Protein AF-A0A2T3KKX4-F1 (afdb_monomer)

Sequence (243 aa):
MFSFFKKFFHEQNTNPQQKQITPPAISYDVFWGDFVKHYESAAPSNPELPKLNHDSKMTIREILNPVFEADSLIAQKVELRKIGRTIISRRAYVTAYCDNIQQVSSLAQYLNILKSVNVELSIKTEMELISASKELAQWFPVVLCAALALKDYRSDGWLHCYTILYEFHARQLIEHGQVFQYISDDNAIQEEPTTKQCLSLSNIILLEKFMDMFHQKIMTGDASTYNFQKLIDSLINEEYLHL

Organism: NCBI:txid318456

Solvent-accessible surface area (backbone atoms only — not comparable to full-atom values): 13999 Å² total; per-residue (Å²): 109,73,69,59,54,44,56,72,72,59,73,65,84,86,66,97,79,67,89,69,75,74,54,64,36,75,53,65,69,61,38,50,55,43,22,51,56,47,44,63,67,45,40,85,83,33,87,74,50,71,73,85,45,74,66,51,49,52,54,52,46,62,73,44,38,63,34,68,70,29,78,24,40,47,48,22,49,32,41,46,52,53,54,39,49,55,51,41,41,55,37,22,45,52,48,40,48,72,77,40,55,90,77,43,97,42,71,68,57,50,54,51,42,34,46,76,72,78,40,83,71,103,59,90,46,72,66,49,46,55,49,49,48,57,52,37,63,40,48,51,59,51,45,53,22,49,27,51,40,69,70,63,62,50,93,39,14,67,69,51,51,47,46,52,52,30,39,51,51,31,44,52,51,56,80,43,32,71,50,46,47,67,75,68,43,92,81,56,82,89,65,82,77,47,71,67,42,54,49,52,52,50,52,50,56,52,49,51,56,48,49,51,54,50,50,61,57,54,59,70,46,63,86,60,82,46,65,49,68,62,54,48,48,66,71,65,59,54,80,80,80,71,124

pLDDT: mean 75.91, std 15.48, range [34.09, 96.0]

Mean predicted aligned error: 9.58 Å

Secondary structure (DSSP, 8-state):
-HHHHHHHH------TT----PPBPPPHHHHHHHHHHHHHHHGGG-TTSPP--HHHHHHHHHHTHHHHH-SBHHHHHHHHHHHHHHHHHHHHHHHHHHHTTTTSS-HHHHHHHHHHTT------SHHHHHHHHHHHHHHHHHHHHHHHHTT---TTSHHHHHHHHHHHHHHHHHHTHHHHHHHH-TTS--PPPPHHHHHHHHHHHHHHHHHHHHHHHHTT---PPP-HHHHHHHHHS-TTT--

Foldseek 3Di:
DVVVLCVLLVPDPPDPPDPPPFAWQDAPVLLVVQLVVLLVVCCVVQVLADDPDPVVVVVLCVLLVQLNPDGGLLSNQLSLLVSLLVLLLLLLLLVLCVVPVVLAVDPVLSQLLCVLVVHHDPDDDVVVSVVSNSVSSHVLVSSVSSCVSSVQDDPQWPNVVSNVLSNLLSNLSSVLSVLSVLVRDPPDDPDPDDPVSVLSVVVSVVSVVSVVVSSVSSSSSDGDRRPNVVVVCVSPPPPSVPD

Structure (mmCIF, N/CA/C/O backbone):
data_AF-A0A2T3KKX4-F1
#
_entry.id   AF-A0A2T3KKX4-F1
#
loop_
_atom_site.group_PDB
_atom_site.id
_atom_site.type_symbol
_atom_site.label_atom_id
_atom_site.label_alt_id
_atom_site.label_comp_id
_atom_site.label_asym_id
_atom_site.label_entity_id
_atom_site.label_seq_id
_atom_site.pdbx_PDB_ins_code
_atom_site.Cartn_x
_atom_site.Cartn_y
_atom_site.Cartn_z
_atom_site.occupancy
_atom_site.B_iso_or_equiv
_atom_site.auth_seq_id
_atom_site.auth_comp_id
_atom_site.auth_asym_id
_atom_site.auth_atom_id
_atom_site.pdbx_PDB_model_num
ATOM 1 N N . MET A 1 1 ? -19.795 13.913 -0.177 1.00 41.75 1 MET A N 1
ATOM 2 C CA . MET A 1 1 ? -18.836 12.798 -0.398 1.00 41.75 1 MET A CA 1
ATOM 3 C C . MET A 1 1 ? -18.820 12.155 -1.806 1.00 41.75 1 MET A C 1
ATOM 5 O O . MET A 1 1 ? -17.971 12.521 -2.610 1.00 41.75 1 MET A O 1
ATOM 9 N N . PHE A 1 2 ? -19.689 11.181 -2.146 1.00 39.94 2 PHE A N 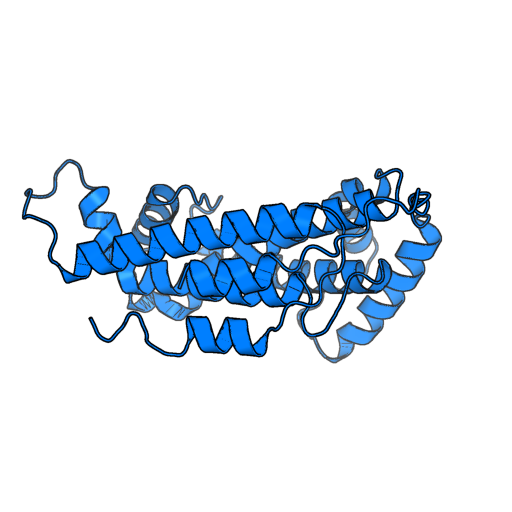1
ATOM 10 C CA . PHE A 1 2 ? -19.511 10.318 -3.346 1.00 39.94 2 PHE A CA 1
ATOM 11 C C . PHE A 1 2 ? -19.487 11.066 -4.683 1.00 39.94 2 PHE A C 1
ATOM 13 O O . PHE A 1 2 ? -18.792 10.660 -5.608 1.00 39.94 2 PHE A O 1
ATOM 20 N N . SER A 1 3 ? -20.236 12.161 -4.800 1.00 44.19 3 SER A N 1
ATOM 21 C CA . SER A 1 3 ? -20.256 13.023 -5.986 1.00 44.19 3 SER A CA 1
ATOM 22 C C . SER A 1 3 ? -18.953 13.810 -6.167 1.00 44.19 3 SER A C 1
ATOM 24 O O . SER A 1 3 ? -18.507 13.994 -7.300 1.00 44.19 3 SER A O 1
ATOM 26 N N . PHE A 1 4 ? -18.321 14.231 -5.067 1.00 48.91 4 PHE A N 1
ATOM 27 C CA . PHE A 1 4 ? -17.022 14.904 -5.070 1.00 48.91 4 PHE A CA 1
ATOM 28 C C . PHE A 1 4 ? -15.916 13.939 -5.499 1.00 48.91 4 PHE A C 1
ATOM 30 O O . PHE A 1 4 ? -15.194 14.211 -6.456 1.00 48.91 4 PHE A O 1
ATOM 37 N N . PHE A 1 5 ? -15.863 12.765 -4.869 1.00 47.12 5 PHE A N 1
ATOM 38 C CA . PHE A 1 5 ? -14.924 11.706 -5.222 1.00 47.12 5 PHE A CA 1
ATOM 39 C C . PHE A 1 5 ? -15.130 11.190 -6.644 1.00 47.12 5 PHE A C 1
ATOM 41 O O . PHE A 1 5 ? -14.164 11.063 -7.391 1.00 47.12 5 PHE A O 1
ATOM 48 N N . LYS A 1 6 ? -16.382 10.997 -7.080 1.00 48.69 6 LYS A N 1
ATOM 49 C CA . LYS A 1 6 ? -16.672 10.719 -8.490 1.00 48.69 6 LYS A CA 1
ATOM 50 C C . LYS A 1 6 ? -16.068 11.798 -9.379 1.00 48.69 6 LYS A C 1
ATOM 52 O O . LYS A 1 6 ? -15.259 11.440 -10.214 1.00 48.69 6 LYS A O 1
ATOM 57 N N . LYS A 1 7 ? -16.341 13.092 -9.177 1.00 51.84 7 LYS A N 1
ATOM 58 C CA . LYS A 1 7 ? -15.728 14.166 -9.993 1.00 51.84 7 LYS A CA 1
ATOM 59 C C . LYS A 1 7 ? -14.196 14.097 -10.028 1.00 51.84 7 LYS A C 1
ATOM 61 O O . LYS A 1 7 ? -13.613 14.271 -11.089 1.00 51.84 7 LYS A O 1
ATOM 66 N N . PHE A 1 8 ? -13.568 13.765 -8.905 1.00 52.06 8 PHE A N 1
ATOM 67 C CA . PHE A 1 8 ? -12.118 13.627 -8.771 1.00 52.06 8 PHE A CA 1
ATOM 68 C C . PHE A 1 8 ? -11.494 12.538 -9.648 1.00 52.06 8 PHE A C 1
ATOM 70 O O . PHE A 1 8 ? -10.388 12.674 -10.169 1.00 52.06 8 PHE A O 1
ATOM 77 N N . PHE A 1 9 ? -12.219 11.433 -9.808 1.00 51.41 9 PHE A N 1
ATOM 78 C CA . PHE A 1 9 ? -11.781 10.279 -10.582 1.00 51.41 9 PHE A CA 1
ATOM 79 C C . PHE A 1 9 ? -12.466 10.183 -11.952 1.00 51.41 9 PHE A C 1
ATOM 81 O O . PHE A 1 9 ? -12.093 9.333 -12.757 1.00 51.41 9 PHE A O 1
ATOM 88 N N . HIS A 1 10 ? -13.409 11.072 -12.251 1.00 47.16 10 HIS A N 1
ATOM 89 C CA . HIS A 1 10 ? -14.208 11.064 -13.473 1.00 47.16 10 HIS A CA 1
ATOM 90 C C . HIS A 1 10 ? -13.757 12.087 -14.517 1.00 47.16 10 HIS A C 1
ATOM 92 O O . HIS A 1 10 ? -14.373 12.158 -15.576 1.00 47.16 10 HIS A O 1
ATOM 98 N N . GLU A 1 11 ? -12.648 12.804 -14.296 1.00 47.56 11 GLU A N 1
ATOM 99 C CA . GLU A 1 11 ? -11.853 13.324 -15.415 1.00 47.56 11 GLU A CA 1
ATOM 100 C C . GLU A 1 11 ? -11.281 12.124 -16.188 1.00 47.56 11 GLU A C 1
ATOM 102 O O . GLU A 1 11 ? -10.152 11.673 -15.988 1.00 47.56 11 GLU A O 1
ATOM 107 N N . GLN A 1 12 ? -12.134 11.526 -17.018 1.00 44.28 12 GLN A N 1
ATOM 108 C CA . GLN A 1 12 ? -11.717 10.734 -18.153 1.00 44.28 12 GLN A CA 1
ATOM 109 C C . GLN A 1 12 ? -11.118 11.725 -19.141 1.00 44.28 12 GLN A C 1
ATOM 111 O O . GLN A 1 12 ? -11.817 12.612 -19.630 1.00 44.28 12 GLN A O 1
ATOM 116 N N . ASN A 1 13 ? -9.837 11.566 -19.462 1.00 43.97 13 ASN A N 1
ATOM 117 C CA . ASN A 1 13 ? -9.335 12.092 -20.721 1.00 43.97 13 ASN A CA 1
ATOM 118 C C . ASN A 1 13 ? -10.083 11.349 -21.834 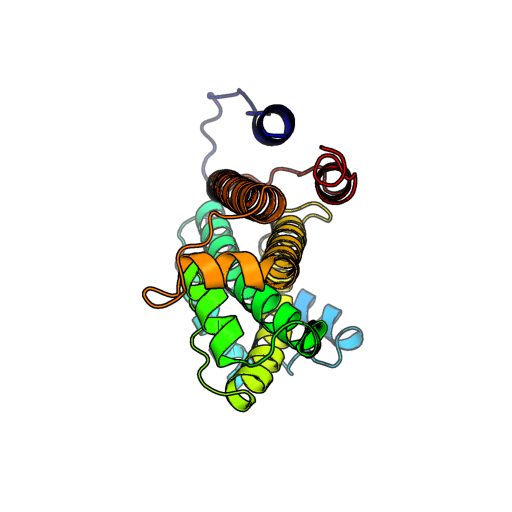1.00 43.97 13 ASN A C 1
ATOM 120 O O . ASN A 1 13 ? -9.712 10.253 -22.248 1.00 43.97 13 ASN A O 1
ATOM 124 N N . THR A 1 14 ? -11.192 11.927 -22.284 1.00 39.72 14 THR A N 1
ATOM 125 C CA . THR A 1 14 ? -11.925 11.492 -23.464 1.00 39.72 14 THR A CA 1
ATOM 126 C C . THR A 1 14 ? -11.107 11.867 -24.691 1.00 39.72 14 THR A C 1
ATOM 128 O O . THR A 1 14 ? -11.307 12.920 -25.287 1.00 39.72 14 THR A O 1
ATOM 131 N N . ASN A 1 15 ? -10.166 11.004 -25.064 1.00 37.12 15 ASN A N 1
ATOM 132 C CA . ASN A 1 15 ? -9.659 10.935 -26.429 1.00 37.12 15 ASN A CA 1
ATOM 133 C C . ASN A 1 15 ? -9.444 9.463 -26.813 1.00 37.12 15 ASN A C 1
ATOM 135 O O . ASN A 1 15 ? -8.349 8.931 -26.642 1.00 37.12 15 ASN A O 1
ATOM 139 N N . PRO A 1 16 ? -10.473 8.775 -27.345 1.00 40.19 16 PRO A N 1
ATOM 140 C CA . PRO A 1 16 ? -10.402 7.348 -27.663 1.00 40.19 16 PRO A CA 1
ATOM 141 C C . PRO A 1 16 ? -9.636 7.020 -28.962 1.00 40.19 16 PRO A C 1
ATOM 143 O O . PRO A 1 16 ? -9.799 5.932 -29.504 1.00 40.19 16 PRO A O 1
ATOM 146 N N . GLN A 1 17 ? -8.836 7.938 -29.520 1.00 41.19 17 GLN A N 1
ATOM 147 C CA . GLN A 1 17 ? -8.258 7.777 -30.867 1.00 41.19 17 GLN A CA 1
ATOM 148 C C . GLN A 1 17 ? -6.765 8.094 -30.991 1.00 41.19 17 GLN A C 1
ATOM 150 O O . GLN A 1 17 ? -6.294 8.510 -32.047 1.00 41.19 17 GLN A O 1
ATOM 155 N N . GLN A 1 18 ? -5.970 7.805 -29.967 1.00 45.06 18 GLN A N 1
ATOM 156 C CA . GLN A 1 18 ? -4.573 7.472 -30.229 1.00 45.06 18 GLN A CA 1
ATOM 157 C C . GLN A 1 18 ? -4.430 5.973 -30.034 1.00 45.06 18 GLN A C 1
ATOM 159 O O . GLN A 1 18 ? -4.578 5.477 -28.922 1.00 45.06 18 GLN A O 1
ATOM 164 N N . LYS A 1 19 ? -4.149 5.245 -31.122 1.00 39.28 19 LYS A N 1
ATOM 165 C CA . LYS A 1 19 ? -3.493 3.936 -31.040 1.00 39.28 19 LYS A CA 1
ATOM 166 C C . LYS A 1 19 ? -2.151 4.175 -30.345 1.00 39.28 19 LYS A C 1
ATOM 168 O O . LYS A 1 19 ? -1.135 4.364 -31.008 1.00 39.28 19 LYS A O 1
ATOM 173 N N . GLN A 1 20 ? -2.166 4.289 -29.021 1.00 53.38 20 GLN A N 1
ATOM 174 C CA . GLN A 1 20 ? -0.959 4.328 -28.225 1.00 53.38 20 GLN A CA 1
ATOM 175 C C . GLN A 1 20 ? -0.338 2.955 -28.394 1.00 53.38 20 GLN A C 1
ATOM 177 O O . GLN A 1 20 ? -0.860 1.953 -27.915 1.00 53.38 20 GLN A O 1
ATOM 182 N N . ILE A 1 21 ? 0.750 2.911 -29.154 1.00 61.94 21 ILE A N 1
ATOM 183 C CA . ILE A 1 21 ? 1.674 1.793 -29.085 1.00 61.94 21 ILE A CA 1
ATOM 184 C C . ILE A 1 21 ? 2.120 1.769 -27.627 1.00 61.94 21 ILE A C 1
ATOM 186 O O . ILE A 1 21 ? 2.761 2.715 -27.164 1.00 61.94 21 ILE A 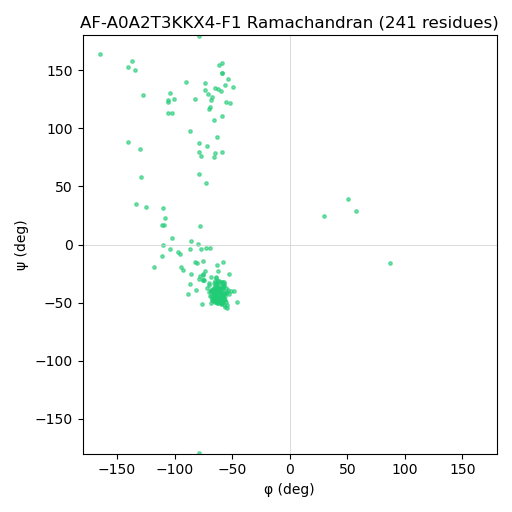O 1
ATOM 190 N N . THR A 1 22 ? 1.695 0.747 -26.889 1.00 66.06 22 THR A N 1
ATOM 191 C CA . THR A 1 22 ? 2.086 0.567 -25.497 1.00 66.06 22 THR A CA 1
ATOM 192 C C . THR A 1 22 ? 3.611 0.551 -25.457 1.00 66.06 22 THR A C 1
ATOM 194 O O . THR A 1 22 ? 4.209 -0.261 -26.169 1.00 66.06 22 THR A O 1
ATOM 197 N N . PRO A 1 23 ? 4.270 1.444 -24.698 1.00 82.94 23 PRO A N 1
ATOM 198 C CA . PRO A 1 23 ? 5.721 1.428 -24.625 1.00 82.94 23 PRO A CA 1
ATOM 199 C C . PRO A 1 23 ? 6.193 0.041 -24.164 1.00 82.94 23 PRO A C 1
ATOM 201 O O . PRO A 1 23 ? 5.577 -0.523 -23.246 1.00 82.94 23 PRO A O 1
ATOM 204 N N . PRO A 1 24 ? 7.253 -0.517 -24.778 1.00 88.81 24 PRO A N 1
ATOM 205 C CA . PRO A 1 24 ? 7.798 -1.792 -24.337 1.00 88.81 24 PRO A CA 1
ATOM 206 C C . PRO A 1 24 ? 8.243 -1.692 -22.876 1.00 88.81 24 PRO A C 1
ATOM 208 O O . PRO A 1 24 ? 8.531 -0.598 -22.378 1.00 88.81 24 PRO A O 1
ATOM 211 N N . ALA A 1 25 ? 8.290 -2.833 -22.190 1.00 91.94 25 ALA A N 1
ATOM 212 C CA . ALA A 1 25 ? 8.848 -2.906 -20.848 1.00 91.94 25 ALA A CA 1
ATOM 213 C C . ALA A 1 25 ? 10.268 -2.318 -20.804 1.00 91.94 25 ALA A C 1
ATOM 215 O O . ALA A 1 25 ? 11.073 -2.497 -21.724 1.00 91.94 25 ALA A O 1
ATOM 216 N N . ILE A 1 26 ? 10.587 -1.623 -19.713 1.00 93.25 26 ILE A N 1
ATOM 217 C CA . ILE A 1 26 ? 11.964 -1.245 -19.409 1.00 93.25 26 ILE A CA 1
ATOM 218 C C . ILE A 1 26 ? 12.720 -2.537 -19.097 1.00 93.25 26 ILE A C 1
ATOM 220 O O . ILE A 1 26 ? 12.295 -3.324 -18.249 1.00 93.25 26 ILE A O 1
ATOM 224 N N . SER A 1 27 ? 13.843 -2.755 -19.784 1.00 93.38 27 SER A N 1
ATOM 225 C CA . SER A 1 27 ? 14.705 -3.915 -19.550 1.00 93.38 27 SER A CA 1
ATOM 226 C C . SER A 1 27 ? 15.205 -3.951 -18.107 1.00 93.38 27 SER A C 1
ATOM 228 O O . SER A 1 27 ? 15.512 -2.897 -17.542 1.00 93.38 27 SER A O 1
ATOM 230 N N . TYR A 1 28 ? 15.392 -5.156 -17.569 1.00 93.12 28 TYR A N 1
ATOM 231 C CA . TYR A 1 28 ? 15.907 -5.385 -16.218 1.00 93.12 28 TYR A CA 1
ATOM 232 C C . TYR A 1 28 ? 17.138 -4.528 -15.879 1.00 93.12 28 TYR A C 1
ATOM 234 O O . TYR A 1 28 ? 17.121 -3.840 -14.865 1.00 93.12 28 TYR A O 1
ATOM 242 N N . ASP A 1 29 ? 18.165 -4.499 -16.735 1.00 93.19 29 ASP A N 1
ATOM 243 C CA . ASP A 1 29 ? 19.416 -3.781 -16.436 1.00 93.19 29 ASP A CA 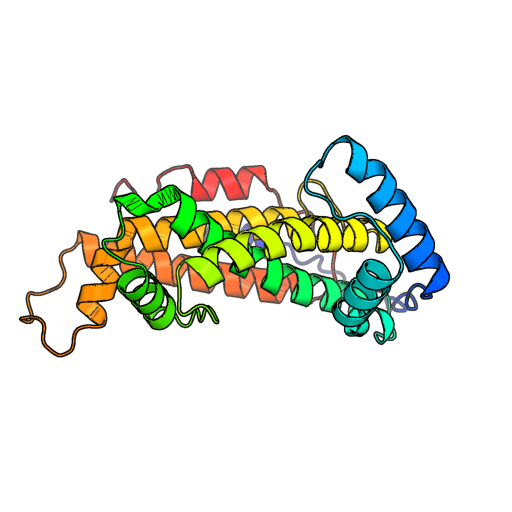1
ATOM 244 C C . ASP A 1 29 ? 19.212 -2.268 -16.279 1.00 93.19 29 ASP A C 1
ATOM 246 O O . ASP A 1 29 ? 19.769 -1.650 -15.372 1.00 93.19 29 ASP A O 1
ATOM 250 N N . VAL A 1 30 ? 18.370 -1.676 -17.133 1.00 93.94 30 VAL A N 1
ATOM 251 C CA . VAL A 1 30 ? 18.018 -0.249 -17.068 1.00 93.94 30 VAL A CA 1
ATOM 252 C C . VAL A 1 30 ? 17.214 0.044 -15.804 1.00 93.94 30 VAL A C 1
ATOM 254 O O . VAL A 1 30 ? 17.573 0.951 -15.055 1.00 93.94 30 VAL A O 1
ATOM 257 N N . PHE A 1 31 ? 16.174 -0.751 -15.528 1.00 94.81 31 PHE A N 1
ATOM 258 C CA . PHE A 1 31 ? 15.388 -0.613 -14.301 1.00 94.81 31 PHE A CA 1
ATOM 259 C C . PHE A 1 31 ? 16.283 -0.719 -13.065 1.00 94.81 31 PHE A C 1
ATOM 261 O O . PHE A 1 31 ? 16.192 0.102 -12.156 1.00 94.81 31 PHE A O 1
ATOM 268 N N . TRP A 1 32 ? 17.145 -1.735 -13.024 1.00 94.31 32 TRP A N 1
ATOM 269 C CA . TRP A 1 32 ? 17.965 -2.042 -11.864 1.00 94.31 32 TRP A CA 1
ATOM 270 C C . TRP A 1 32 ? 19.022 -0.965 -11.621 1.00 94.31 32 TRP A C 1
ATOM 272 O O . TRP A 1 32 ? 19.231 -0.564 -10.477 1.00 94.31 32 TRP A O 1
ATOM 282 N N . GLY A 1 33 ? 19.640 -0.443 -12.685 1.00 93.94 33 GLY A N 1
ATOM 283 C CA . GLY A 1 33 ? 20.554 0.694 -12.595 1.00 93.94 33 GLY A CA 1
ATOM 284 C C . GLY A 1 33 ? 19.888 1.932 -11.986 1.00 93.94 33 GLY A C 1
ATOM 285 O O . GLY A 1 33 ? 20.424 2.519 -11.042 1.00 93.94 33 GLY A O 1
ATOM 286 N N . ASP A 1 34 ? 18.693 2.289 -12.468 1.00 94.56 34 ASP A N 1
ATOM 287 C CA . ASP A 1 34 ? 17.933 3.429 -11.940 1.00 94.56 34 ASP A CA 1
ATOM 288 C C . ASP A 1 34 ? 17.449 3.178 -10.501 1.00 94.56 34 ASP A C 1
ATOM 290 O O . ASP A 1 34 ? 17.563 4.056 -9.641 1.00 94.56 34 ASP A O 1
ATOM 294 N N . PHE A 1 35 ? 16.979 1.965 -10.200 1.00 94.06 35 PHE A N 1
ATOM 295 C CA . PHE A 1 35 ? 16.564 1.555 -8.859 1.00 94.06 35 PHE A CA 1
ATOM 296 C C . PHE A 1 35 ? 17.697 1.718 -7.841 1.00 94.06 35 PHE A C 1
ATOM 298 O O . PHE A 1 35 ? 17.504 2.374 -6.818 1.00 94.06 35 PHE A O 1
ATOM 305 N N . VAL A 1 36 ? 18.881 1.158 -8.124 1.00 92.19 36 VAL A N 1
ATOM 306 C CA . VAL A 1 36 ? 20.046 1.217 -7.224 1.00 92.19 36 VAL A CA 1
ATOM 307 C C . VAL A 1 36 ? 20.439 2.664 -6.956 1.00 92.19 36 VAL A C 1
ATOM 309 O O . VAL A 1 36 ? 20.641 3.039 -5.804 1.00 92.19 36 VAL A O 1
ATOM 312 N N . LYS A 1 37 ? 20.464 3.502 -7.997 1.00 92.38 37 LYS A N 1
ATOM 313 C CA . LYS A 1 37 ? 20.776 4.927 -7.864 1.00 92.38 37 LYS A CA 1
ATOM 314 C C . LYS A 1 37 ? 19.812 5.645 -6.914 1.00 92.38 37 LYS A C 1
ATOM 316 O O . LYS A 1 37 ? 20.248 6.425 -6.068 1.00 92.38 37 LYS A O 1
ATOM 321 N N . HIS A 1 38 ? 18.508 5.396 -7.039 1.00 90.94 38 HIS A N 1
ATOM 322 C CA . HIS A 1 38 ? 17.508 5.983 -6.143 1.00 90.94 38 HIS A CA 1
ATOM 323 C C . HIS A 1 38 ? 17.605 5.428 -4.717 1.00 90.94 38 HIS A C 1
ATOM 325 O O . HIS A 1 38 ? 17.516 6.196 -3.759 1.00 90.94 38 HIS A O 1
ATOM 331 N N . TYR A 1 39 ? 17.854 4.127 -4.578 1.00 88.25 39 TYR A N 1
ATOM 332 C CA . TYR A 1 39 ? 18.014 3.453 -3.293 1.00 88.25 39 TYR A CA 1
ATOM 333 C C . TYR A 1 39 ? 19.212 4.002 -2.506 1.00 88.25 39 TYR A C 1
ATOM 335 O O . TYR A 1 39 ? 19.079 4.407 -1.352 1.00 88.25 39 TYR A O 1
ATOM 343 N N . GLU A 1 40 ? 20.380 4.083 -3.145 1.00 87.88 40 GLU A N 1
ATOM 344 C CA . GLU A 1 40 ? 21.604 4.620 -2.543 1.00 87.88 40 GLU A CA 1
ATOM 345 C C . GLU A 1 40 ? 21.469 6.106 -2.198 1.00 87.88 40 GLU A C 1
ATOM 347 O O . GLU A 1 40 ? 21.974 6.541 -1.166 1.00 87.88 40 GLU A O 1
ATOM 352 N N . SER A 1 41 ? 20.734 6.877 -3.006 1.00 86.50 41 SER A N 1
ATOM 353 C CA . SER A 1 41 ? 20.440 8.281 -2.702 1.00 86.50 41 SER A CA 1
ATOM 354 C C . SER A 1 41 ? 19.506 8.456 -1.500 1.00 86.50 41 SER A C 1
ATOM 356 O O . SER A 1 41 ? 19.564 9.498 -0.851 1.00 86.50 41 SER A O 1
ATOM 358 N N . ALA A 1 42 ? 18.633 7.487 -1.211 1.00 79.19 42 ALA A N 1
ATOM 359 C CA . ALA A 1 42 ? 17.699 7.539 -0.086 1.00 79.19 42 ALA A CA 1
ATOM 360 C C . ALA A 1 42 ? 18.316 7.025 1.227 1.00 79.19 42 ALA A C 1
ATOM 362 O O . ALA A 1 42 ? 17.882 7.435 2.306 1.00 79.19 42 ALA A O 1
ATOM 363 N N . ALA A 1 43 ? 19.330 6.158 1.149 1.00 78.69 43 ALA A N 1
ATOM 364 C CA . ALA A 1 43 ? 19.973 5.528 2.303 1.00 78.69 43 ALA A CA 1
ATOM 365 C C . ALA A 1 43 ? 20.495 6.511 3.379 1.00 78.69 43 ALA A C 1
ATOM 367 O O . ALA A 1 43 ? 20.281 6.238 4.560 1.00 78.69 43 ALA A O 1
ATOM 368 N N . PRO A 1 44 ? 21.109 7.672 3.050 1.00 76.62 44 PRO A N 1
ATOM 369 C CA . PRO A 1 44 ? 21.604 8.608 4.065 1.00 76.62 44 PRO A CA 1
ATOM 370 C C . PRO A 1 44 ? 20.499 9.217 4.934 1.00 76.62 44 PRO A C 1
ATOM 372 O O . PRO A 1 44 ? 20.744 9.590 6.077 1.00 76.62 44 PRO A O 1
ATOM 375 N N . SER A 1 45 ? 19.287 9.331 4.388 1.00 75.50 45 SER A N 1
ATOM 376 C CA . SER A 1 45 ? 18.129 9.939 5.052 1.00 75.50 45 SER A CA 1
ATOM 377 C C . SER A 1 45 ? 17.202 8.909 5.701 1.00 75.50 45 SER A C 1
ATOM 379 O O . SER A 1 45 ? 16.258 9.292 6.384 1.00 75.50 45 SER A O 1
ATOM 381 N N . ASN A 1 46 ? 17.458 7.614 5.492 1.00 72.62 46 ASN A N 1
ATOM 382 C CA . ASN A 1 46 ? 16.640 6.509 5.981 1.00 72.62 46 ASN A CA 1
ATOM 383 C C . ASN A 1 46 ? 17.548 5.491 6.688 1.00 72.62 46 ASN A C 1
ATOM 385 O O . ASN A 1 46 ? 17.943 4.499 6.078 1.00 72.62 46 ASN A O 1
ATOM 389 N N . PRO A 1 47 ? 17.903 5.714 7.966 1.00 68.69 47 PRO A N 1
ATOM 390 C CA . PRO A 1 47 ? 18.823 4.839 8.699 1.00 68.69 47 PRO A CA 1
ATOM 391 C C . PRO A 1 47 ? 18.295 3.406 8.883 1.00 68.69 47 PRO A C 1
ATOM 393 O O . PRO A 1 47 ? 19.075 2.497 9.155 1.00 68.69 47 PRO A O 1
ATOM 396 N N . GLU A 1 48 ? 16.988 3.195 8.706 1.00 66.88 48 GLU A N 1
ATOM 397 C CA . GLU A 1 48 ? 16.342 1.877 8.739 1.00 66.88 48 GLU A CA 1
ATOM 398 C C . GLU A 1 48 ? 16.358 1.148 7.384 1.00 66.88 48 GLU A C 1
ATOM 400 O O . GLU A 1 48 ? 15.939 -0.008 7.294 1.00 66.88 48 GLU A O 1
ATOM 405 N N . LEU A 1 49 ? 16.859 1.797 6.325 1.00 72.00 49 LEU A N 1
ATOM 406 C CA . LEU A 1 49 ? 16.970 1.201 5.001 1.00 72.00 49 LEU A CA 1
ATOM 407 C C . LEU A 1 49 ? 18.030 0.080 5.021 1.00 72.00 49 LEU A C 1
ATOM 409 O O . LEU A 1 49 ? 19.188 0.336 5.371 1.00 72.00 49 LEU A O 1
ATOM 413 N N . PRO A 1 50 ? 17.695 -1.161 4.622 1.00 70.69 50 PRO A N 1
ATOM 414 C CA . PRO A 1 50 ? 18.660 -2.253 4.607 1.00 70.69 50 PRO A CA 1
ATOM 415 C C . PRO A 1 50 ? 19.859 -1.948 3.710 1.00 70.69 50 PRO A C 1
ATOM 417 O O . PRO A 1 50 ? 19.728 -1.334 2.648 1.00 70.69 50 PRO A O 1
ATOM 420 N N . LYS A 1 51 ? 21.039 -2.460 4.072 1.00 82.12 51 LYS A N 1
ATOM 421 C CA . LYS A 1 51 ? 22.169 -2.472 3.136 1.00 82.12 51 LYS A CA 1
ATOM 422 C C . LYS A 1 51 ? 21.805 -3.330 1.926 1.00 82.12 51 LYS A C 1
ATOM 424 O O . LYS A 1 51 ? 21.347 -4.464 2.075 1.00 82.12 51 LYS A O 1
ATOM 429 N N . LEU A 1 52 ? 22.080 -2.812 0.731 1.00 82.75 52 LEU A N 1
ATOM 430 C CA . LEU A 1 52 ? 21.851 -3.513 -0.530 1.00 82.75 52 LEU A CA 1
ATOM 431 C C . LEU A 1 52 ? 22.970 -4.543 -0.808 1.00 82.75 52 LEU A C 1
ATOM 433 O O . LEU A 1 52 ? 23.726 -4.431 -1.774 1.00 82.75 52 LEU A O 1
ATOM 437 N N . ASN A 1 53 ? 23.124 -5.521 0.090 1.00 85.25 53 ASN A N 1
ATOM 438 C CA . ASN A 1 53 ? 24.060 -6.643 -0.045 1.00 85.25 53 ASN A CA 1
ATOM 439 C C . ASN A 1 53 ? 23.504 -7.727 -0.998 1.00 85.25 53 ASN A C 1
ATOM 441 O O . ASN A 1 53 ? 22.428 -7.563 -1.566 1.00 85.25 53 ASN A O 1
ATOM 445 N N . HIS A 1 54 ? 24.248 -8.818 -1.214 1.00 85.25 54 HIS A N 1
ATOM 446 C CA . HIS A 1 54 ? 23.833 -9.876 -2.144 1.00 85.25 54 HIS A CA 1
ATOM 447 C C . HIS A 1 54 ? 22.455 -10.467 -1.798 1.00 85.25 54 HIS A C 1
ATOM 449 O O . HIS A 1 54 ? 21.598 -10.543 -2.676 1.00 85.25 54 HIS A O 1
ATOM 455 N N . ASP A 1 55 ? 22.215 -10.780 -0.525 1.00 85.88 55 ASP A N 1
ATOM 456 C CA . ASP A 1 55 ? 20.965 -11.395 -0.067 1.00 85.88 55 ASP A CA 1
ATOM 457 C C . ASP A 1 55 ? 19.768 -10.449 -0.236 1.00 85.88 55 ASP A C 1
ATOM 459 O O . ASP A 1 55 ? 18.770 -10.822 -0.848 1.00 85.88 55 ASP A O 1
ATOM 463 N N . SER A 1 56 ? 19.893 -9.183 0.184 1.00 83.94 56 SER A N 1
ATOM 464 C CA . SER A 1 56 ? 18.845 -8.169 -0.006 1.00 83.94 56 SER A CA 1
ATOM 465 C C . SER A 1 56 ? 18.504 -7.972 -1.484 1.00 83.94 56 SER A C 1
ATOM 467 O O . SER A 1 56 ? 17.340 -7.784 -1.833 1.00 83.94 56 SER A O 1
ATOM 469 N N . LYS A 1 57 ? 19.503 -8.027 -2.378 1.00 87.56 57 LYS A N 1
ATOM 470 C CA . LYS A 1 57 ? 19.273 -7.931 -3.828 1.00 87.56 57 LYS A CA 1
ATOM 471 C C . LYS A 1 57 ? 18.466 -9.116 -4.348 1.00 87.56 57 LYS A C 1
ATOM 473 O O . LYS A 1 57 ? 17.582 -8.910 -5.175 1.00 87.56 57 LYS A O 1
ATOM 478 N N . MET A 1 58 ? 18.746 -10.325 -3.861 1.00 88.31 58 MET A N 1
ATOM 479 C CA . MET A 1 58 ? 17.980 -11.521 -4.214 1.00 88.31 58 MET A CA 1
ATOM 480 C C . MET A 1 58 ? 16.530 -11.409 -3.737 1.00 88.31 58 MET A C 1
ATOM 482 O O . MET A 1 58 ? 15.623 -11.567 -4.548 1.00 88.31 58 MET A O 1
ATOM 486 N N . THR A 1 59 ? 16.294 -11.019 -2.482 1.00 89.25 59 THR A N 1
ATOM 487 C CA . THR A 1 59 ? 14.927 -10.863 -1.953 1.00 89.25 59 THR A CA 1
ATOM 488 C C . THR A 1 59 ? 14.143 -9.760 -2.671 1.00 89.25 59 THR A C 1
ATOM 490 O O . THR A 1 59 ? 12.988 -9.958 -3.042 1.00 89.25 59 THR A O 1
ATOM 493 N N . ILE A 1 60 ? 14.762 -8.599 -2.928 1.00 89.88 60 ILE A N 1
ATOM 494 C CA . ILE A 1 60 ? 14.123 -7.518 -3.703 1.00 89.88 60 ILE A CA 1
ATOM 495 C C . ILE A 1 60 ? 13.758 -8.016 -5.101 1.00 89.88 60 ILE A C 1
ATOM 497 O O . ILE A 1 60 ? 12.679 -7.704 -5.605 1.00 89.88 60 ILE A O 1
ATOM 501 N N . ARG A 1 61 ? 14.642 -8.802 -5.725 1.00 90.31 61 ARG A N 1
ATOM 502 C CA . ARG A 1 61 ? 14.388 -9.361 -7.049 1.00 90.31 61 ARG A CA 1
ATOM 503 C C . ARG A 1 61 ? 13.193 -10.307 -7.046 1.00 90.31 61 ARG A C 1
ATOM 505 O O . ARG A 1 61 ? 12.379 -10.219 -7.954 1.00 90.31 61 ARG A O 1
ATOM 512 N N . GLU A 1 62 ? 13.084 -11.178 -6.049 1.00 90.81 62 GLU A N 1
ATOM 513 C CA . GLU A 1 62 ? 11.955 -12.104 -5.912 1.00 90.81 62 GLU A CA 1
ATOM 514 C C . GLU A 1 62 ? 10.626 -11.356 -5.765 1.00 90.81 62 GLU A C 1
ATOM 516 O O . GLU A 1 62 ? 9.659 -11.668 -6.456 1.00 90.81 62 GLU A O 1
ATOM 521 N N . ILE A 1 63 ? 10.587 -10.312 -4.935 1.00 90.88 63 ILE A N 1
ATOM 522 C CA . ILE A 1 63 ? 9.372 -9.510 -4.724 1.00 90.88 63 ILE A CA 1
ATOM 523 C C . ILE A 1 63 ? 8.985 -8.714 -5.969 1.00 90.88 63 ILE A C 1
ATOM 525 O O . ILE A 1 63 ? 7.803 -8.607 -6.288 1.00 90.88 63 ILE A O 1
ATOM 529 N N . LEU A 1 64 ? 9.966 -8.162 -6.684 1.00 94.38 64 LEU A N 1
ATOM 530 C CA . LEU A 1 64 ? 9.736 -7.410 -7.917 1.00 94.38 64 LEU A CA 1
ATOM 531 C C . LEU A 1 64 ? 9.663 -8.304 -9.163 1.00 94.38 64 LEU A C 1
ATOM 533 O O . LEU A 1 64 ? 9.486 -7.780 -10.259 1.00 94.38 64 LEU A O 1
ATOM 537 N N . ASN A 1 65 ? 9.742 -9.632 -9.026 1.00 94.88 65 ASN A N 1
ATOM 538 C CA . ASN A 1 65 ? 9.713 -10.555 -10.161 1.00 94.88 65 ASN A CA 1
ATOM 539 C C . ASN A 1 65 ? 8.506 -10.340 -11.096 1.00 94.88 65 ASN A C 1
ATOM 541 O O . ASN A 1 65 ? 8.727 -10.248 -12.303 1.00 94.88 65 ASN A O 1
ATOM 545 N N . PRO A 1 66 ? 7.272 -10.110 -10.595 1.00 96.00 66 PRO A N 1
ATOM 546 C CA . PRO A 1 66 ? 6.135 -9.787 -11.461 1.00 96.00 66 PRO A CA 1
ATOM 547 C C . PRO A 1 66 ? 6.347 -8.523 -12.314 1.00 96.00 66 PRO A C 1
ATOM 549 O O . PRO A 1 66 ? 5.890 -8.448 -13.450 1.00 96.00 66 PRO A O 1
ATOM 552 N N . VAL A 1 67 ? 7.086 -7.532 -11.801 1.00 95.75 67 VAL A N 1
ATOM 553 C CA . VAL A 1 67 ? 7.445 -6.312 -12.546 1.00 95.75 67 VAL A CA 1
ATOM 554 C C . VAL A 1 67 ? 8.450 -6.625 -13.655 1.00 95.75 67 VAL A C 1
ATOM 556 O O . VAL A 1 67 ? 8.421 -5.995 -14.708 1.00 95.75 67 VAL A O 1
ATOM 559 N N . PHE A 1 68 ? 9.347 -7.588 -13.452 1.00 92.88 68 PHE A N 1
ATOM 560 C CA . PHE A 1 68 ? 10.334 -7.974 -14.465 1.00 92.88 68 PHE A CA 1
ATOM 561 C C . PHE A 1 68 ? 9.759 -8.876 -15.556 1.00 92.88 68 PHE A C 1
ATOM 563 O O . PHE A 1 68 ? 10.234 -8.825 -16.686 1.00 92.88 68 PHE A O 1
ATOM 570 N N . GLU A 1 69 ? 8.745 -9.674 -15.230 1.00 93.75 69 GLU A N 1
ATOM 571 C CA . GLU A 1 69 ? 8.069 -10.577 -16.170 1.00 93.75 69 GLU A CA 1
ATOM 572 C C . GLU A 1 69 ? 7.028 -9.871 -17.050 1.00 93.75 69 GLU A C 1
ATOM 574 O O . GLU A 1 69 ? 6.616 -10.408 -18.078 1.00 93.75 69 GLU A O 1
ATOM 579 N N . ALA A 1 70 ? 6.610 -8.664 -16.670 1.00 93.94 70 ALA A N 1
ATOM 580 C CA . ALA A 1 70 ? 5.656 -7.872 -17.430 1.00 93.94 70 ALA A CA 1
ATOM 581 C C . ALA A 1 70 ? 6.210 -7.441 -18.805 1.00 93.94 70 ALA A C 1
ATOM 583 O O . ALA A 1 70 ? 7.325 -6.936 -18.934 1.00 93.94 70 ALA A O 1
ATOM 584 N N . ASP A 1 71 ? 5.380 -7.592 -19.838 1.00 91.44 71 ASP A N 1
ATOM 585 C CA . ASP A 1 71 ? 5.735 -7.424 -21.256 1.00 91.44 71 ASP A CA 1
ATOM 586 C C . ASP A 1 71 ? 5.737 -5.966 -21.752 1.00 91.44 71 ASP A C 1
ATOM 588 O O . ASP A 1 71 ? 6.284 -5.639 -22.809 1.00 91.44 71 ASP A O 1
ATOM 592 N N . SER A 1 72 ? 5.135 -5.067 -20.981 1.00 92.31 72 SER A N 1
ATOM 593 C CA . SER A 1 72 ? 4.923 -3.671 -21.342 1.00 92.31 72 SER A CA 1
ATOM 594 C C . SER A 1 72 ? 5.138 -2.759 -20.144 1.00 92.31 72 SER A C 1
ATOM 596 O O . SER A 1 72 ? 4.896 -3.142 -19.000 1.00 92.31 72 SER A O 1
ATOM 598 N N . LEU A 1 73 ? 5.529 -1.506 -20.391 1.00 90.81 73 LEU A N 1
ATOM 599 C CA . LEU A 1 73 ? 5.738 -0.529 -19.317 1.00 90.81 73 LEU A CA 1
ATOM 600 C C . LEU A 1 73 ? 4.468 -0.315 -18.477 1.00 90.81 73 LEU A C 1
ATOM 602 O O . LEU A 1 73 ? 4.543 -0.085 -17.272 1.00 90.81 73 LEU A O 1
ATOM 606 N N . ILE A 1 74 ? 3.293 -0.395 -19.105 1.00 89.94 74 ILE A N 1
ATOM 607 C CA . ILE A 1 74 ? 2.012 -0.314 -18.398 1.00 89.94 74 ILE A CA 1
ATOM 608 C C . ILE A 1 74 ? 1.839 -1.509 -17.456 1.00 89.94 74 ILE A C 1
ATOM 610 O O . ILE A 1 74 ? 1.522 -1.302 -16.285 1.00 89.94 74 ILE A O 1
ATOM 614 N N . ALA A 1 75 ? 2.100 -2.732 -17.926 1.00 91.88 75 ALA A N 1
ATOM 615 C CA . ALA A 1 75 ? 2.030 -3.923 -17.086 1.00 91.88 75 ALA A CA 1
ATOM 616 C C . ALA A 1 75 ? 3.039 -3.860 -15.924 1.00 91.88 75 ALA A C 1
ATOM 618 O O . ALA A 1 75 ? 2.652 -4.107 -14.785 1.00 91.88 75 ALA A O 1
ATOM 619 N N . GLN A 1 76 ? 4.276 -3.400 -16.160 1.00 93.69 76 GLN A N 1
ATOM 620 C CA . GLN A 1 76 ? 5.277 -3.205 -15.097 1.00 93.69 76 GLN A CA 1
ATOM 621 C C . GLN A 1 76 ? 4.767 -2.269 -13.991 1.00 93.69 76 GLN A C 1
ATOM 623 O O . GLN A 1 76 ? 4.903 -2.553 -12.801 1.00 93.69 76 GLN A O 1
ATOM 628 N N . LYS A 1 77 ? 4.136 -1.154 -14.379 1.00 92.50 77 LYS A N 1
ATOM 629 C CA . LYS A 1 77 ? 3.546 -0.194 -13.436 1.00 92.50 77 LYS A CA 1
ATOM 630 C C . LYS A 1 77 ? 2.375 -0.792 -12.669 1.00 92.50 77 LYS A C 1
ATOM 632 O O . LYS A 1 77 ? 2.270 -0.579 -11.466 1.00 92.50 77 LYS A O 1
ATOM 637 N N . VAL A 1 78 ? 1.500 -1.536 -13.343 1.00 92.00 78 VAL A N 1
ATOM 638 C CA . VAL A 1 78 ? 0.361 -2.216 -12.710 1.00 92.00 78 VAL A CA 1
ATOM 639 C C . VAL A 1 78 ? 0.840 -3.239 -11.681 1.00 92.00 78 VAL A C 1
ATOM 641 O O . VAL A 1 78 ? 0.361 -3.211 -10.547 1.00 92.00 78 VAL A O 1
ATOM 644 N N . GLU A 1 79 ? 1.821 -4.076 -12.019 1.00 95.25 79 GLU A N 1
ATOM 645 C CA . GLU A 1 79 ? 2.400 -5.037 -11.073 1.00 95.25 79 GLU A CA 1
ATOM 646 C C . GLU A 1 79 ? 3.053 -4.335 -9.879 1.00 95.25 79 GLU A C 1
ATOM 648 O O . GLU A 1 79 ? 2.792 -4.694 -8.728 1.00 95.25 79 GLU A O 1
ATOM 653 N N . LEU A 1 80 ? 3.792 -3.244 -10.112 1.00 95.06 80 LEU A N 1
ATOM 654 C CA . LEU A 1 80 ? 4.349 -2.450 -9.020 1.00 95.06 80 LEU A CA 1
ATOM 655 C C . LEU A 1 80 ? 3.256 -1.854 -8.120 1.00 95.06 80 LEU A C 1
ATOM 657 O O . LEU A 1 80 ? 3.388 -1.865 -6.897 1.00 95.06 80 LEU A O 1
ATOM 661 N N . ARG A 1 81 ? 2.163 -1.343 -8.694 1.00 92.19 81 ARG A N 1
ATOM 662 C CA . ARG A 1 81 ? 1.031 -0.789 -7.934 1.00 92.19 81 ARG A CA 1
ATOM 663 C C . ARG A 1 81 ? 0.330 -1.869 -7.105 1.00 92.19 81 ARG A C 1
ATOM 665 O O . ARG A 1 81 ? -0.125 -1.566 -6.002 1.00 92.19 81 ARG A O 1
ATOM 672 N N . LYS A 1 82 ? 0.236 -3.113 -7.598 1.00 92.06 82 LYS A N 1
ATOM 673 C CA . LYS A 1 82 ? -0.300 -4.260 -6.838 1.00 92.06 82 LYS A CA 1
ATOM 674 C C . LYS A 1 82 ? 0.594 -4.583 -5.641 1.00 92.06 82 LYS A C 1
ATOM 676 O O . LYS A 1 82 ? 0.096 -4.647 -4.520 1.00 92.06 82 LYS A O 1
ATOM 681 N N . ILE A 1 83 ? 1.904 -4.693 -5.867 1.00 93.44 83 ILE A N 1
ATOM 682 C CA . ILE A 1 83 ? 2.905 -4.897 -4.808 1.00 93.44 83 ILE A CA 1
ATOM 683 C C . ILE A 1 83 ? 2.825 -3.762 -3.775 1.00 93.44 83 ILE A C 1
ATOM 685 O O . ILE A 1 83 ? 2.721 -4.004 -2.572 1.00 93.44 83 ILE A O 1
ATOM 689 N N . GLY A 1 84 ? 2.788 -2.516 -4.252 1.00 92.12 84 GLY A N 1
ATOM 690 C CA . GLY A 1 84 ? 2.679 -1.321 -3.424 1.00 92.12 84 GLY A CA 1
ATOM 691 C C . GLY A 1 84 ? 1.408 -1.291 -2.580 1.00 92.12 84 GLY A C 1
ATOM 692 O O . GLY A 1 84 ? 1.493 -1.008 -1.390 1.00 92.12 84 GLY A O 1
ATOM 693 N N . ARG A 1 85 ? 0.244 -1.648 -3.142 1.00 90.38 85 ARG A N 1
ATOM 694 C CA . ARG A 1 85 ? -1.010 -1.776 -2.377 1.00 90.38 85 ARG A CA 1
ATOM 695 C C . ARG A 1 85 ? -0.844 -2.744 -1.207 1.00 90.38 85 ARG A C 1
ATOM 697 O O . ARG A 1 85 ? -1.216 -2.401 -0.086 1.00 90.38 85 ARG A O 1
ATOM 704 N N . THR A 1 86 ? -0.296 -3.932 -1.454 1.00 90.00 86 THR A N 1
ATOM 705 C CA . THR A 1 86 ? -0.106 -4.959 -0.418 1.00 90.00 86 THR A CA 1
ATOM 706 C C . THR A 1 86 ? 0.799 -4.456 0.705 1.00 90.00 86 THR A C 1
ATOM 708 O O . THR A 1 86 ? 0.437 -4.544 1.875 1.00 90.00 86 THR A O 1
ATOM 711 N N . ILE A 1 87 ? 1.945 -3.866 0.360 1.00 90.69 87 ILE A N 1
ATOM 712 C CA . ILE A 1 87 ? 2.914 -3.366 1.346 1.00 90.69 87 ILE A CA 1
ATOM 713 C C . ILE A 1 87 ? 2.347 -2.175 2.127 1.00 90.69 87 ILE A C 1
ATOM 715 O O . ILE A 1 87 ? 2.427 -2.157 3.354 1.00 90.69 87 ILE A O 1
ATOM 719 N N . ILE A 1 88 ? 1.748 -1.195 1.445 1.00 90.62 88 ILE A N 1
ATOM 720 C CA . ILE A 1 88 ? 1.231 0.026 2.077 1.00 90.62 88 ILE A CA 1
ATOM 721 C C . ILE A 1 88 ? 0.059 -0.282 3.004 1.00 90.62 88 ILE A C 1
ATOM 723 O O . ILE A 1 88 ? 0.033 0.209 4.130 1.00 90.62 88 ILE A O 1
ATOM 727 N N . SER A 1 89 ? -0.885 -1.112 2.556 1.00 89.88 89 SER A N 1
ATOM 728 C CA . SER A 1 89 ? -2.033 -1.501 3.379 1.00 89.88 89 SER A CA 1
ATOM 729 C C . SER A 1 89 ? -1.596 -2.268 4.624 1.00 89.88 89 SER A C 1
ATOM 731 O O . SER A 1 89 ? -1.937 -1.867 5.736 1.00 89.88 89 SER A O 1
ATOM 733 N N . ARG A 1 90 ? -0.761 -3.306 4.469 1.00 90.19 90 ARG A N 1
ATOM 734 C CA . ARG A 1 90 ? -0.231 -4.086 5.598 1.00 90.19 90 ARG A CA 1
ATOM 735 C C . ARG A 1 90 ? 0.538 -3.193 6.573 1.00 90.19 90 ARG A C 1
ATOM 737 O O . ARG A 1 90 ? 0.336 -3.316 7.779 1.00 90.19 90 ARG A O 1
ATOM 744 N N . ARG A 1 91 ? 1.365 -2.267 6.066 1.00 90.56 91 ARG A N 1
ATOM 745 C CA . ARG A 1 91 ? 2.082 -1.278 6.889 1.00 90.56 91 ARG A CA 1
ATOM 746 C C . ARG A 1 91 ? 1.105 -0.428 7.693 1.00 90.56 91 ARG A C 1
ATOM 748 O O . ARG A 1 91 ? 1.272 -0.328 8.899 1.00 90.56 91 ARG A O 1
ATOM 755 N N . ALA A 1 92 ? 0.090 0.144 7.049 1.00 90.06 92 ALA A N 1
ATOM 756 C CA . ALA A 1 92 ? -0.872 1.014 7.715 1.00 90.06 92 ALA A CA 1
ATOM 757 C C . ALA A 1 92 ? -1.594 0.312 8.873 1.00 90.06 92 ALA A C 1
ATOM 759 O O . ALA A 1 92 ? -1.670 0.875 9.960 1.00 90.06 92 ALA A O 1
ATOM 760 N N . TYR A 1 93 ? -2.061 -0.926 8.680 1.00 89.12 93 TYR A N 1
ATOM 761 C CA . TYR A 1 93 ? -2.717 -1.685 9.750 1.00 89.12 93 TYR A CA 1
ATOM 762 C C . TYR A 1 93 ? -1.753 -2.018 10.899 1.00 89.12 93 TYR A C 1
ATOM 764 O O . TYR A 1 93 ? -2.056 -1.754 12.061 1.00 89.12 93 TYR A O 1
ATOM 772 N N . VAL A 1 94 ? -0.552 -2.519 10.591 1.00 89.00 94 VAL A N 1
ATOM 773 C CA . VAL A 1 94 ? 0.455 -2.830 11.621 1.00 89.00 94 VAL A CA 1
ATOM 774 C C . VAL A 1 94 ? 0.845 -1.581 12.418 1.00 89.00 94 VAL A C 1
ATOM 776 O O . VAL A 1 94 ? 0.858 -1.619 13.647 1.00 89.00 94 VAL A O 1
ATOM 779 N N . THR A 1 95 ? 1.124 -0.466 11.738 1.00 87.06 95 THR A N 1
ATOM 780 C CA . THR A 1 95 ? 1.473 0.805 12.384 1.00 87.06 95 THR A CA 1
ATOM 781 C C . THR A 1 95 ? 0.325 1.329 13.235 1.00 87.06 95 THR A C 1
ATOM 783 O O . THR A 1 95 ? 0.550 1.725 14.372 1.00 87.06 95 THR A O 1
ATOM 786 N N . ALA A 1 96 ? -0.911 1.274 12.742 1.00 85.56 96 ALA A N 1
ATOM 787 C CA . ALA A 1 96 ? -2.048 1.794 13.483 1.00 85.56 96 ALA A CA 1
ATOM 788 C C . ALA A 1 96 ? -2.271 1.033 14.804 1.00 85.56 96 ALA A C 1
ATOM 790 O O . ALA A 1 96 ? -2.544 1.678 15.818 1.00 85.56 96 ALA A O 1
ATOM 791 N N . TYR A 1 97 ? -2.085 -0.296 14.825 1.00 83.56 97 TYR A N 1
ATOM 792 C CA . TYR A 1 97 ? -2.077 -1.070 16.073 1.00 83.56 97 TYR A CA 1
ATOM 793 C C . TYR A 1 97 ? -0.975 -0.599 17.025 1.00 83.56 97 TYR A C 1
ATOM 795 O O . TYR A 1 97 ? -1.276 -0.298 18.176 1.00 83.56 97 TYR A O 1
ATOM 803 N N . CYS A 1 98 ? 0.274 -0.495 16.549 1.00 79.00 98 CYS A N 1
ATOM 804 C CA . CYS A 1 98 ? 1.409 -0.022 17.353 1.00 79.00 98 CYS A CA 1
ATOM 805 C C . CYS A 1 98 ? 1.161 1.363 17.968 1.00 79.00 98 CYS A C 1
ATOM 807 O O . CYS A 1 98 ? 1.491 1.586 19.131 1.00 79.00 98 CYS A O 1
ATOM 809 N N . ASP A 1 99 ? 0.570 2.273 17.196 1.00 78.06 99 ASP A N 1
ATOM 810 C CA . ASP A 1 99 ? 0.338 3.657 17.607 1.00 78.06 99 ASP A CA 1
ATOM 811 C C . ASP A 1 99 ? -0.831 3.785 18.599 1.00 78.06 99 ASP A C 1
ATOM 813 O O . ASP A 1 99 ? -0.869 4.725 19.391 1.00 78.06 99 ASP A O 1
ATOM 817 N N . ASN A 1 100 ? -1.783 2.844 18.590 1.00 70.19 100 ASN A N 1
ATOM 818 C CA . ASN A 1 100 ? -3.026 2.937 19.363 1.00 70.19 100 ASN A CA 1
ATOM 819 C C . ASN A 1 100 ? -3.266 1.733 20.286 1.00 70.19 100 ASN A C 1
ATOM 821 O O . ASN A 1 100 ? -4.416 1.397 20.576 1.00 70.19 100 ASN A O 1
ATOM 825 N N . ILE A 1 101 ? -2.197 1.122 20.813 1.00 63.25 101 ILE A N 1
ATOM 826 C CA . ILE A 1 101 ? -2.269 -0.006 21.766 1.00 63.25 101 ILE A CA 1
ATOM 827 C C . ILE A 1 101 ? -3.175 0.315 22.974 1.00 63.25 101 ILE A C 1
ATOM 829 O O . ILE A 1 101 ? -3.758 -0.580 23.568 1.00 63.25 101 ILE A O 1
ATOM 833 N N . GLN A 1 102 ? -3.354 1.593 23.325 1.00 58.84 102 GLN A N 1
ATOM 834 C CA . GLN A 1 102 ? -4.230 2.008 24.427 1.00 58.84 102 GLN A CA 1
ATOM 835 C C . GLN A 1 102 ? -5.739 1.909 24.122 1.00 58.84 102 GLN A C 1
A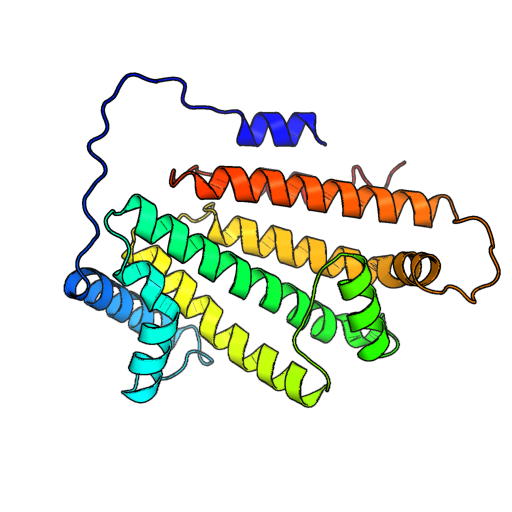TOM 837 O O . GLN A 1 102 ? -6.530 1.839 25.058 1.00 58.84 102 GLN A O 1
ATOM 842 N N . GLN A 1 103 ? -6.155 1.918 22.849 1.00 61.84 103 GLN A N 1
ATOM 843 C CA . GLN A 1 103 ? -7.574 1.868 22.449 1.00 61.84 103 GLN A CA 1
ATOM 844 C C . GLN A 1 103 ? -8.074 0.440 22.183 1.00 61.84 103 GLN A C 1
ATOM 846 O O . GLN A 1 103 ? -9.272 0.172 22.268 1.00 61.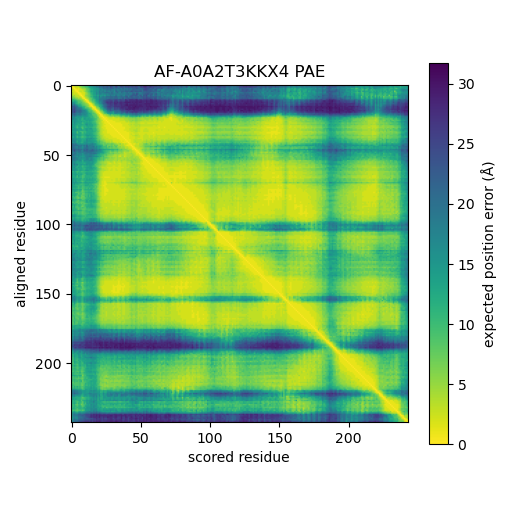84 103 GLN A O 1
ATOM 851 N N . VAL A 1 104 ? -7.164 -0.492 21.893 1.00 60.44 104 VAL A N 1
ATOM 852 C CA . VAL A 1 104 ? -7.459 -1.915 21.678 1.00 60.44 104 VAL A CA 1
ATOM 853 C C . VAL A 1 104 ? -7.009 -2.728 22.885 1.00 60.44 104 VAL A C 1
ATOM 855 O O . VAL A 1 104 ? -5.847 -2.691 23.266 1.00 60.44 104 VAL A O 1
ATOM 858 N N . SER A 1 105 ? -7.917 -3.500 23.486 1.00 64.69 105 SER A N 1
ATOM 859 C CA . SER A 1 105 ? -7.623 -4.214 24.738 1.00 64.69 105 SER A CA 1
ATOM 860 C C . SER A 1 105 ? -6.729 -5.449 24.544 1.00 64.69 105 SER A C 1
ATOM 862 O O . SER A 1 105 ? -6.197 -5.960 25.526 1.00 64.69 105 SER A O 1
ATOM 864 N N . SER A 1 106 ? -6.543 -5.940 23.307 1.00 79.44 106 SER A N 1
ATOM 865 C CA . SER A 1 106 ? -5.573 -6.997 22.962 1.00 79.44 106 SER A CA 1
ATOM 866 C C . SER A 1 106 ? -5.301 -7.111 21.448 1.00 79.44 106 SER A C 1
ATOM 868 O O . SER A 1 106 ? -6.103 -6.666 20.624 1.00 79.44 106 SER A O 1
ATOM 870 N N . LEU A 1 107 ? -4.214 -7.799 21.063 1.00 83.06 107 LEU A N 1
ATOM 871 C CA . LEU A 1 107 ? -3.928 -8.163 19.664 1.00 83.06 107 LEU A CA 1
ATOM 872 C C . LEU A 1 107 ? -5.040 -9.026 19.047 1.00 83.06 107 LEU A C 1
ATOM 874 O O . LEU A 1 107 ? -5.435 -8.801 17.907 1.00 83.06 107 LEU A O 1
ATOM 878 N N . ALA A 1 108 ? -5.576 -9.994 19.796 1.00 82.44 108 ALA A N 1
ATOM 879 C CA . ALA A 1 108 ? -6.642 -10.876 19.315 1.00 82.44 108 ALA A CA 1
ATOM 880 C C . ALA A 1 108 ? -7.905 -10.086 18.938 1.00 82.44 108 ALA A C 1
ATOM 882 O O . ALA A 1 108 ? -8.510 -10.315 17.893 1.00 82.44 108 ALA A O 1
ATOM 883 N N . GLN A 1 109 ? -8.253 -9.100 19.761 1.00 78.88 109 GLN A N 1
ATOM 884 C CA . GLN A 1 109 ? -9.356 -8.183 19.511 1.00 78.88 109 GLN A CA 1
ATOM 885 C C . GLN A 1 109 ? -9.140 -7.351 18.242 1.00 78.88 109 GLN A C 1
ATOM 887 O O . GLN A 1 109 ? -10.057 -7.209 17.437 1.00 78.88 109 GLN A O 1
ATOM 892 N N . TYR A 1 110 ? -7.928 -6.830 18.043 1.00 83.31 110 TYR A N 1
ATOM 893 C CA . TYR A 1 110 ? -7.583 -6.085 16.836 1.00 83.31 110 TYR A CA 1
ATOM 894 C C . TYR A 1 110 ? -7.687 -6.948 15.570 1.00 83.31 110 TYR A C 1
ATOM 896 O O . TYR A 1 110 ? -8.304 -6.540 14.587 1.00 83.31 110 TYR A O 1
ATOM 904 N N . LEU A 1 111 ? -7.148 -8.169 15.607 1.00 85.00 111 LEU A N 1
ATOM 905 C CA . LEU A 1 111 ? -7.221 -9.105 14.483 1.00 85.00 111 LEU A CA 1
ATOM 906 C C . LEU A 1 111 ? -8.668 -9.504 14.156 1.00 85.00 111 LEU A C 1
ATOM 908 O O . LEU A 1 111 ? -9.007 -9.632 12.982 1.00 85.00 111 LEU A O 1
ATOM 912 N N . ASN A 1 112 ? -9.536 -9.640 15.163 1.00 79.19 112 ASN A N 1
ATOM 913 C CA . ASN A 1 112 ? -10.963 -9.888 14.946 1.00 79.19 112 ASN A CA 1
ATOM 914 C C . ASN A 1 112 ? -11.665 -8.707 14.257 1.00 79.19 112 ASN A C 1
ATOM 916 O O . ASN A 1 112 ? -12.449 -8.933 13.335 1.00 79.19 112 ASN A O 1
ATOM 920 N N . ILE A 1 113 ? -11.351 -7.461 14.643 1.00 77.94 113 ILE A N 1
ATOM 921 C CA . ILE A 1 113 ? -11.880 -6.263 13.966 1.00 77.94 113 ILE A CA 1
ATOM 922 C C . ILE A 1 113 ? -11.474 -6.279 12.492 1.00 77.94 113 ILE A C 1
ATOM 924 O O . ILE A 1 113 ? -12.333 -6.161 11.623 1.00 77.94 113 ILE A O 1
ATOM 928 N N . LEU A 1 114 ? -10.189 -6.493 12.195 1.00 82.31 114 LEU A N 1
ATOM 929 C CA . LEU A 1 114 ? -9.710 -6.558 10.813 1.0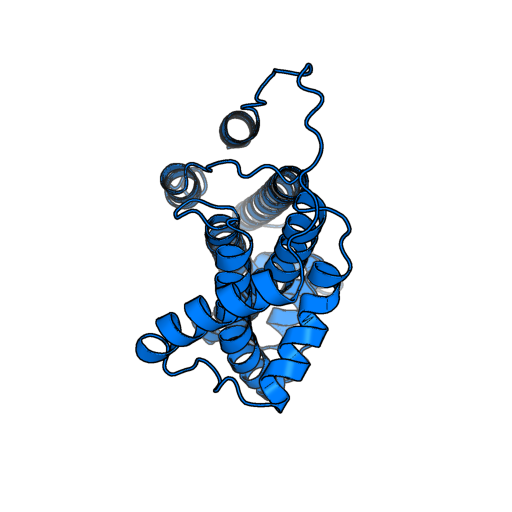0 82.31 114 LEU A CA 1
ATOM 930 C C . LEU A 1 114 ? -10.396 -7.672 10.013 1.00 82.31 114 LEU A C 1
ATOM 932 O O . LEU A 1 114 ? -10.852 -7.443 8.892 1.00 82.31 114 LEU A O 1
ATOM 936 N N . LYS A 1 115 ? -10.552 -8.858 10.608 1.00 80.62 115 LYS A N 1
ATOM 937 C CA . LYS A 1 115 ? -11.231 -9.983 9.961 1.00 80.62 115 LYS A CA 1
ATOM 938 C C . LYS A 1 115 ? -12.684 -9.655 9.601 1.00 80.62 115 LYS A C 1
ATOM 940 O O . LYS A 1 115 ? -13.142 -10.063 8.537 1.00 80.62 115 LYS A O 1
ATOM 945 N N . SER A 1 116 ? -13.393 -8.899 10.443 1.00 74.44 116 SER A N 1
ATOM 946 C CA . SER A 1 116 ? -14.787 -8.497 10.184 1.00 74.44 116 SER A CA 1
ATOM 947 C C . SER A 1 116 ? -14.953 -7.623 8.932 1.00 74.44 116 SER A C 1
ATOM 949 O O . SER A 1 116 ? -16.021 -7.618 8.325 1.00 74.44 116 SER A O 1
ATOM 951 N N . VAL A 1 117 ? -13.880 -6.949 8.507 1.00 73.00 117 VAL A N 1
ATOM 952 C CA . VAL A 1 117 ? -13.823 -6.106 7.302 1.00 73.00 117 VAL A CA 1
ATOM 953 C C . VAL A 1 117 ? -12.995 -6.744 6.179 1.00 73.00 117 VAL A C 1
ATOM 955 O O . VAL A 1 117 ? -12.482 -6.067 5.293 1.00 73.00 117 VAL A O 1
ATOM 958 N N . ASN A 1 118 ? -12.849 -8.074 6.199 1.00 76.19 118 ASN A N 1
ATOM 959 C CA . ASN A 1 118 ? -12.084 -8.849 5.212 1.00 76.19 118 ASN A CA 1
ATOM 960 C C . ASN A 1 118 ? -10.609 -8.422 5.078 1.00 76.19 118 ASN A C 1
ATOM 962 O O . ASN A 1 118 ? -9.997 -8.578 4.019 1.00 76.19 118 ASN A O 1
ATOM 966 N N . VAL A 1 119 ? -10.023 -7.899 6.155 1.00 79.44 119 VAL A N 1
ATOM 967 C CA . VAL A 1 119 ? -8.590 -7.624 6.248 1.00 79.44 119 VAL A CA 1
ATOM 968 C C . VAL A 1 119 ? -7.948 -8.733 7.071 1.00 79.44 119 VAL A C 1
ATOM 970 O O . VAL A 1 119 ? -8.176 -8.853 8.271 1.00 79.44 119 VAL A O 1
ATOM 973 N N . GLU A 1 120 ? -7.105 -9.544 6.439 1.00 77.50 120 GLU A N 1
ATOM 974 C CA . GLU A 1 120 ? -6.343 -10.580 7.136 1.00 77.50 120 GLU A CA 1
ATOM 975 C C . GLU A 1 120 ? -4.877 -10.167 7.273 1.00 77.50 120 GLU A C 1
ATOM 977 O O . GLU A 1 120 ? -4.180 -9.907 6.291 1.00 77.50 120 GLU A O 1
ATOM 982 N N . LEU A 1 121 ? -4.395 -10.128 8.516 1.00 83.00 121 LEU A N 1
ATOM 983 C CA . LEU A 1 121 ? -2.970 -10.069 8.811 1.00 83.00 121 LEU A CA 1
ATOM 984 C C . LEU A 1 121 ? -2.505 -11.472 9.193 1.00 83.00 121 LEU A C 1
ATOM 986 O O . LEU A 1 121 ? -3.030 -12.066 10.133 1.00 83.00 121 LEU A O 1
ATOM 990 N N . SER A 1 122 ? -1.479 -11.981 8.512 1.00 82.81 122 SER A N 1
ATOM 991 C CA . SER A 1 122 ? -0.797 -13.235 8.865 1.00 82.81 122 SER A CA 1
ATOM 992 C C . SER A 1 122 ? 0.079 -13.066 10.117 1.00 82.81 122 SER A C 1
ATOM 994 O O . SER A 1 122 ? 1.278 -13.326 10.077 1.00 82.81 122 SER A O 1
ATOM 996 N N . ILE A 1 123 ? -0.503 -12.555 11.203 1.00 85.31 123 ILE A N 1
ATOM 997 C CA . ILE A 1 123 ? 0.142 -12.246 12.481 1.00 85.31 123 ILE A CA 1
ATOM 998 C C . ILE A 1 123 ? -0.669 -12.927 13.580 1.00 85.31 123 ILE A C 1
ATOM 1000 O O . ILE A 1 123 ? -1.882 -12.761 13.662 1.00 85.31 123 ILE A O 1
ATOM 1004 N N . LYS A 1 124 ? 0.005 -13.689 14.433 1.00 86.00 124 LYS A N 1
ATOM 1005 C CA . LYS A 1 124 ? -0.573 -14.444 15.551 1.00 86.00 124 LYS A CA 1
ATOM 1006 C C . LYS A 1 124 ? -0.046 -13.982 16.904 1.00 86.00 124 LYS A C 1
ATOM 1008 O O . LYS A 1 124 ? -0.660 -14.272 17.926 1.00 86.00 124 LYS A O 1
ATOM 1013 N N . THR A 1 125 ? 1.092 -13.290 16.924 1.00 85.75 125 THR A N 1
ATOM 1014 C CA . THR A 1 125 ? 1.772 -12.870 18.155 1.00 85.75 125 THR A CA 1
ATOM 1015 C C . THR A 1 125 ? 2.271 -11.430 18.061 1.00 85.75 125 THR A C 1
ATOM 1017 O O . THR A 1 125 ? 2.512 -10.907 16.974 1.00 85.75 125 THR A O 1
ATOM 1020 N N . GLU A 1 126 ? 2.483 -10.782 19.207 1.00 82.88 126 GLU A N 1
ATOM 1021 C CA . GLU A 1 126 ? 3.082 -9.438 19.250 1.00 82.88 126 GLU A CA 1
ATOM 1022 C C . GLU A 1 126 ? 4.511 -9.426 18.690 1.00 82.88 126 GLU A C 1
ATOM 1024 O O . GLU A 1 126 ? 4.931 -8.459 18.060 1.00 82.88 126 GLU A O 1
ATOM 1029 N N . MET A 1 127 ? 5.253 -10.526 18.852 1.00 85.75 127 MET A N 1
ATOM 1030 C CA . MET A 1 127 ? 6.590 -10.673 18.275 1.00 85.75 127 MET A CA 1
ATOM 1031 C C . MET A 1 127 ? 6.545 -10.689 16.742 1.00 85.75 127 MET A C 1
ATOM 1033 O O . MET A 1 127 ? 7.353 -10.021 16.096 1.00 85.75 127 MET A O 1
ATOM 1037 N N . GLU A 1 128 ? 5.575 -11.396 16.156 1.00 87.38 128 GLU A N 1
ATOM 1038 C CA . GLU A 1 128 ? 5.318 -11.359 14.712 1.00 87.38 128 GLU A CA 1
ATOM 1039 C C . GLU A 1 128 ? 4.898 -9.961 14.247 1.00 87.38 128 GLU A C 1
ATOM 1041 O O . GLU A 1 128 ? 5.283 -9.544 13.158 1.00 87.38 128 GLU A O 1
ATOM 1046 N N . LEU A 1 129 ? 4.182 -9.202 15.081 1.00 83.88 129 LEU A N 1
ATOM 1047 C CA . LEU A 1 129 ? 3.798 -7.824 14.781 1.00 83.88 129 LEU A CA 1
ATOM 1048 C C . LEU A 1 129 ? 5.003 -6.873 14.758 1.00 83.88 129 LEU A C 1
ATOM 1050 O O . LEU A 1 129 ? 5.154 -6.091 13.819 1.00 83.88 129 LEU A O 1
ATOM 1054 N N . ILE A 1 130 ? 5.907 -6.983 15.736 1.00 80.19 130 ILE A N 1
ATOM 1055 C CA . ILE A 1 130 ? 7.180 -6.242 15.752 1.00 80.19 130 ILE A CA 1
ATOM 1056 C C . ILE A 1 130 ? 8.028 -6.611 14.528 1.00 80.19 130 ILE A C 1
ATOM 1058 O O . ILE A 1 130 ? 8.610 -5.732 13.888 1.00 80.19 130 ILE A O 1
ATOM 1062 N N . SER A 1 131 ? 8.088 -7.902 14.187 1.00 84.62 131 SER A N 1
ATOM 1063 C CA . SER A 1 131 ? 8.791 -8.381 12.994 1.00 84.62 131 SER A CA 1
ATOM 1064 C C . SER A 1 131 ? 8.188 -7.792 11.720 1.00 84.62 131 SER A C 1
ATOM 1066 O O . SER A 1 131 ? 8.923 -7.246 10.902 1.00 84.62 131 SER A O 1
ATOM 1068 N N . ALA A 1 132 ? 6.861 -7.830 11.579 1.00 85.75 132 ALA A N 1
ATOM 1069 C CA . ALA A 1 132 ? 6.151 -7.268 10.437 1.00 85.75 132 ALA A CA 1
ATOM 1070 C C . ALA A 1 132 ? 6.365 -5.751 10.326 1.00 85.75 132 ALA A C 1
ATOM 1072 O O . ALA A 1 132 ? 6.576 -5.249 9.229 1.00 85.75 132 ALA A O 1
ATOM 1073 N N . SER A 1 133 ? 6.372 -5.020 11.444 1.00 83.62 133 SER A N 1
ATOM 1074 C CA . SER A 1 133 ? 6.646 -3.576 11.458 1.00 83.62 133 SER A CA 1
ATOM 1075 C C . SER A 1 133 ? 8.031 -3.260 10.879 1.00 83.62 133 SER A C 1
ATOM 1077 O O . SER A 1 133 ? 8.153 -2.445 9.963 1.00 83.62 133 SER A O 1
ATOM 1079 N N . LYS A 1 134 ? 9.066 -3.983 11.331 1.00 81.00 134 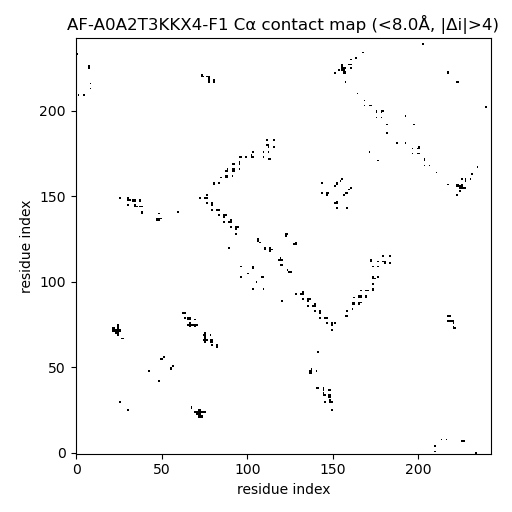LYS A N 1
ATOM 1080 C CA . LYS A 1 134 ? 10.434 -3.856 10.798 1.00 81.00 134 LYS A CA 1
ATOM 1081 C C . LYS A 1 134 ? 10.513 -4.244 9.324 1.00 81.00 134 LYS A C 1
ATOM 1083 O O . LYS A 1 134 ? 11.122 -3.530 8.539 1.00 81.00 134 LYS A O 1
ATOM 1088 N N . GLU A 1 135 ? 9.888 -5.354 8.947 1.00 84.50 135 GLU A N 1
ATOM 1089 C CA . GLU A 1 135 ? 9.832 -5.842 7.566 1.00 84.50 135 GLU A CA 1
ATOM 1090 C C . GLU A 1 135 ? 9.202 -4.788 6.632 1.00 84.50 135 GLU A C 1
ATOM 1092 O O . GLU A 1 135 ? 9.742 -4.447 5.582 1.00 84.50 135 GLU A O 1
ATOM 1097 N N . LEU A 1 136 ? 8.077 -4.201 7.035 1.00 84.31 136 LEU A N 1
ATOM 1098 C CA . LEU A 1 136 ? 7.318 -3.247 6.223 1.00 84.31 136 LEU A CA 1
ATOM 1099 C C . LEU A 1 136 ? 7.989 -1.872 6.136 1.00 84.31 136 LEU A C 1
ATOM 1101 O O . LEU A 1 136 ? 7.879 -1.210 5.100 1.00 84.31 136 LEU A O 1
ATOM 1105 N N . ALA A 1 137 ? 8.721 -1.465 7.178 1.00 77.81 137 ALA A N 1
ATOM 1106 C CA . ALA A 1 137 ? 9.577 -0.281 7.141 1.00 77.81 137 ALA A CA 1
ATOM 1107 C C . ALA A 1 137 ? 10.681 -0.404 6.076 1.00 77.81 137 ALA A C 1
ATOM 1109 O O . ALA A 1 137 ? 11.052 0.589 5.454 1.00 77.81 137 ALA A O 1
ATOM 1110 N N . GLN A 1 138 ? 11.150 -1.625 5.804 1.00 81.31 138 GLN A N 1
ATOM 1111 C CA . GLN A 1 138 ? 12.156 -1.899 4.777 1.00 81.31 138 GLN A CA 1
ATOM 1112 C C . GLN A 1 138 ? 11.552 -1.973 3.369 1.00 81.31 138 GLN A C 1
ATOM 1114 O O . GLN A 1 138 ? 12.141 -1.465 2.414 1.00 81.31 138 GLN A O 1
ATOM 1119 N N . TRP A 1 139 ? 10.363 -2.566 3.226 1.00 87.56 139 TRP A N 1
ATOM 1120 C CA . TRP A 1 139 ? 9.723 -2.745 1.919 1.00 87.56 139 TRP A CA 1
ATOM 1121 C C . TRP A 1 139 ? 9.118 -1.471 1.335 1.00 87.56 139 TRP A C 1
ATOM 1123 O O . TRP A 1 139 ? 9.089 -1.309 0.115 1.00 87.56 139 TRP A O 1
ATOM 1133 N N . PHE A 1 140 ? 8.651 -0.543 2.169 1.00 87.06 140 PHE A N 1
ATOM 1134 C CA . PHE A 1 140 ? 8.052 0.696 1.673 1.00 87.06 140 PHE A CA 1
ATOM 1135 C C . PHE A 1 140 ? 9.032 1.541 0.821 1.00 87.06 140 PHE A C 1
ATOM 1137 O O . PHE A 1 140 ? 8.682 1.893 -0.311 1.00 87.06 140 PHE A O 1
ATOM 1144 N N . PRO A 1 141 ? 10.282 1.795 1.260 1.00 84.88 141 PRO A N 1
ATOM 1145 C CA . PRO A 1 141 ? 11.300 2.431 0.424 1.00 84.88 141 PRO A CA 1
ATOM 1146 C C . PRO A 1 141 ? 11.634 1.675 -0.868 1.00 84.88 141 PRO A C 1
ATOM 1148 O O . PRO A 1 141 ? 11.929 2.311 -1.880 1.00 84.88 141 PRO A O 1
ATOM 1151 N N . VAL A 1 142 ? 11.569 0.337 -0.870 1.00 89.56 142 VAL A N 1
ATOM 1152 C CA . VAL A 1 142 ? 11.787 -0.476 -2.082 1.00 89.56 142 VAL A CA 1
ATOM 1153 C C . VAL A 1 142 ? 10.720 -0.161 -3.131 1.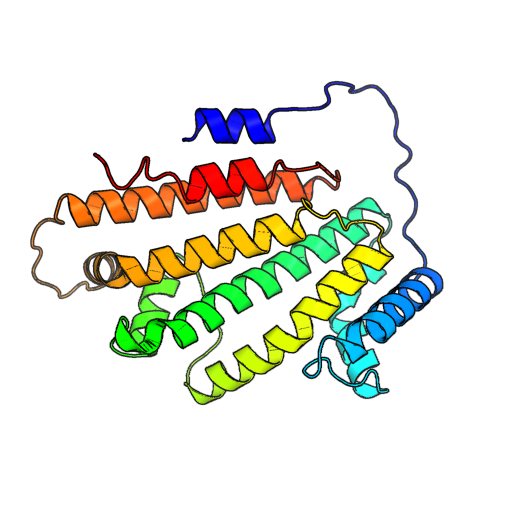00 89.56 142 VAL A C 1
ATOM 1155 O O . VAL A 1 142 ? 11.057 0.109 -4.284 1.00 89.56 142 VAL A O 1
ATOM 1158 N N . VAL A 1 143 ? 9.443 -0.110 -2.738 1.00 92.19 143 VAL A N 1
ATOM 1159 C CA . VAL A 1 143 ? 8.341 0.267 -3.644 1.00 92.19 143 VAL A CA 1
ATOM 1160 C C . VAL A 1 143 ? 8.528 1.690 -4.171 1.00 92.19 143 VAL A C 1
ATOM 1162 O O . VAL A 1 143 ? 8.349 1.930 -5.365 1.00 92.19 143 VAL A O 1
ATOM 1165 N N . LEU A 1 144 ? 8.928 2.628 -3.307 1.00 90.06 144 LEU A N 1
ATOM 1166 C CA . LEU A 1 144 ? 9.208 4.010 -3.698 1.00 90.06 144 LEU A CA 1
ATOM 1167 C C . LEU A 1 144 ? 10.328 4.093 -4.750 1.00 90.06 144 LEU A C 1
ATOM 1169 O O . LEU A 1 144 ? 10.162 4.751 -5.777 1.00 90.06 144 LEU A O 1
ATOM 1173 N N . CYS A 1 145 ? 11.448 3.400 -4.531 1.00 91.31 145 CYS A N 1
ATOM 1174 C CA . CYS A 1 145 ? 12.573 3.378 -5.469 1.00 91.31 145 CYS A CA 1
ATOM 1175 C C . CYS A 1 145 ? 12.195 2.714 -6.800 1.00 91.31 145 CYS A C 1
ATOM 1177 O O . CYS A 1 145 ? 12.563 3.213 -7.862 1.00 91.31 145 CYS A O 1
ATOM 1179 N N . ALA A 1 146 ? 11.409 1.636 -6.763 1.00 93.69 146 ALA A N 1
ATOM 1180 C CA . ALA A 1 146 ? 10.883 0.996 -7.966 1.00 93.69 146 ALA A CA 1
ATOM 1181 C C . ALA A 1 146 ? 9.927 1.923 -8.741 1.00 93.69 146 ALA A C 1
ATOM 1183 O O . ALA A 1 146 ? 9.974 1.973 -9.970 1.00 93.69 146 ALA A O 1
ATOM 1184 N N . ALA A 1 147 ? 9.104 2.714 -8.042 1.00 92.12 147 ALA A N 1
ATOM 1185 C CA . ALA A 1 147 ? 8.221 3.695 -8.674 1.00 92.12 147 ALA A CA 1
ATOM 1186 C C . ALA A 1 147 ? 9.018 4.819 -9.343 1.00 92.12 147 ALA A C 1
ATOM 1188 O O . ALA A 1 147 ? 8.670 5.248 -10.444 1.00 92.12 147 ALA A O 1
ATOM 1189 N N . LEU A 1 148 ? 10.111 5.265 -8.719 1.00 91.06 148 LEU A N 1
ATOM 1190 C CA . LEU A 1 148 ? 11.044 6.221 -9.316 1.00 91.06 148 LEU A CA 1
ATOM 1191 C C . LEU A 1 148 ? 11.711 5.646 -10.576 1.00 91.06 148 LEU A C 1
ATOM 1193 O O . LEU A 1 148 ? 11.692 6.307 -11.615 1.00 91.06 148 LEU A O 1
ATOM 1197 N N . ALA A 1 149 ? 12.195 4.401 -10.525 1.00 92.81 149 ALA A N 1
ATOM 1198 C CA . ALA A 1 149 ? 12.812 3.719 -11.667 1.00 92.81 149 ALA A CA 1
ATOM 1199 C C . ALA A 1 149 ? 11.846 3.552 -12.860 1.00 92.81 149 ALA A C 1
ATOM 1201 O O . ALA A 1 149 ? 12.225 3.772 -14.008 1.00 92.81 149 ALA A O 1
ATOM 1202 N N . LEU A 1 150 ? 10.562 3.260 -12.610 1.00 91.62 150 LEU A N 1
ATOM 1203 C CA . LEU A 1 150 ? 9.529 3.197 -13.661 1.00 91.62 150 LEU A CA 1
ATOM 1204 C C . LEU A 1 150 ? 8.997 4.568 -14.106 1.00 91.62 150 LEU A C 1
ATOM 1206 O O . LEU A 1 150 ? 8.089 4.632 -14.946 1.00 91.62 150 LEU A O 1
ATOM 1210 N N . LYS A 1 151 ? 9.509 5.669 -13.536 1.00 87.88 151 LYS A N 1
ATOM 1211 C CA . LYS A 1 151 ? 8.960 7.027 -13.707 1.00 87.88 151 LYS A CA 1
ATOM 1212 C C . LYS A 1 151 ? 7.452 7.062 -13.441 1.00 87.88 151 LYS A C 1
ATOM 1214 O O . LYS A 1 151 ? 6.681 7.712 -14.148 1.00 87.88 151 LYS A O 1
ATOM 1219 N N . ASP A 1 152 ? 7.035 6.306 -12.433 1.00 86.88 152 ASP A N 1
ATOM 1220 C CA . ASP A 1 152 ? 5.656 6.167 -11.973 1.00 86.88 152 ASP A CA 1
ATOM 1221 C C . ASP A 1 152 ? 5.426 6.840 -10.613 1.00 86.88 152 ASP A C 1
ATOM 1223 O O . ASP A 1 152 ? 4.434 6.593 -9.932 1.00 86.88 152 ASP A O 1
ATOM 1227 N N . TYR A 1 153 ? 6.356 7.712 -10.225 1.00 77.12 153 TYR A N 1
ATOM 1228 C CA . TYR A 1 153 ? 6.307 8.513 -9.014 1.00 77.12 153 TYR A CA 1
ATOM 1229 C C . TYR A 1 153 ? 5.941 9.968 -9.337 1.00 77.12 153 TYR A C 1
ATOM 1231 O O . TYR A 1 153 ? 6.547 10.605 -10.201 1.00 77.12 153 TYR A O 1
ATOM 1239 N N . ARG A 1 154 ? 4.954 10.506 -8.617 1.00 74.38 154 ARG A N 1
ATOM 1240 C CA . ARG A 1 154 ? 4.618 11.936 -8.554 1.00 74.38 154 ARG A CA 1
ATOM 1241 C C . ARG A 1 154 ? 4.401 12.293 -7.086 1.00 74.38 154 ARG A C 1
ATOM 1243 O O . ARG A 1 154 ? 3.943 11.426 -6.342 1.00 74.38 154 ARG A O 1
ATOM 1250 N N . SER A 1 155 ? 4.681 13.541 -6.697 1.00 61.66 155 SER A N 1
ATOM 1251 C CA . SER A 1 155 ? 4.390 14.053 -5.344 1.00 61.66 155 SER A CA 1
ATOM 1252 C C . SER A 1 155 ? 2.957 13.726 -4.919 1.00 61.66 155 SER A C 1
ATOM 1254 O O . SER A 1 155 ? 2.741 13.248 -3.817 1.00 61.66 155 SER A O 1
ATOM 1256 N N . ASP A 1 156 ? 2.016 13.839 -5.859 1.00 65.69 156 ASP A N 1
ATOM 1257 C CA . ASP A 1 156 ? 0.591 13.555 -5.665 1.00 65.69 156 ASP A CA 1
ATOM 1258 C C . ASP A 1 156 ? 0.138 12.283 -6.417 1.00 65.69 156 ASP A C 1
ATOM 1260 O O . ASP A 1 156 ? -0.969 12.181 -6.953 1.00 65.69 156 ASP A O 1
ATOM 1264 N N . GLY A 1 157 ? 1.055 11.323 -6.561 1.00 76.88 157 GLY A N 1
ATOM 1265 C CA . GLY A 1 157 ? 0.840 10.074 -7.287 1.00 76.88 157 GLY A CA 1
ATOM 1266 C C . GLY A 1 157 ? 0.059 9.024 -6.493 1.00 76.88 157 GLY A C 1
ATOM 1267 O O . GLY A 1 157 ? -0.293 9.207 -5.326 1.00 76.88 157 GLY A O 1
ATOM 1268 N N . TRP A 1 158 ? -0.177 7.872 -7.130 1.00 85.81 158 TRP A N 1
ATOM 1269 C CA . TRP A 1 158 ? -0.898 6.742 -6.530 1.00 85.81 158 TRP A CA 1
ATOM 1270 C C . TRP A 1 158 ? -0.278 6.274 -5.206 1.00 85.81 158 TRP A C 1
ATOM 1272 O O . TRP A 1 158 ? -1.011 5.928 -4.285 1.00 85.81 158 TRP A O 1
ATOM 1282 N N . LEU A 1 159 ? 1.058 6.297 -5.105 1.00 87.06 159 LEU A N 1
ATOM 1283 C CA . LEU A 1 159 ? 1.799 5.827 -3.935 1.00 87.06 159 LEU A CA 1
ATOM 1284 C C . LEU A 1 159 ? 1.435 6.650 -2.696 1.00 87.06 159 LEU A C 1
ATOM 1286 O O . LEU A 1 159 ? 1.072 6.090 -1.667 1.00 87.06 159 LEU A O 1
ATOM 1290 N N . HIS A 1 160 ? 1.459 7.979 -2.825 1.00 83.00 160 HIS A N 1
ATOM 1291 C CA . HIS A 1 160 ? 1.147 8.892 -1.728 1.00 83.00 160 HIS A CA 1
ATOM 1292 C C . HIS A 1 160 ? -0.327 8.813 -1.318 1.00 83.00 160 HIS A C 1
ATOM 1294 O O . HIS A 1 160 ? -0.653 8.780 -0.132 1.00 83.00 160 HIS A O 1
ATOM 1300 N N . CYS A 1 161 ? -1.217 8.703 -2.305 1.00 82.31 161 CYS A N 1
ATOM 1301 C CA . CYS A 1 161 ? -2.643 8.529 -2.061 1.00 82.31 161 CYS A CA 1
ATOM 1302 C C . CYS A 1 161 ? -2.953 7.205 -1.351 1.00 82.31 161 CYS A C 1
ATOM 1304 O O . CYS A 1 161 ? -3.767 7.200 -0.434 1.00 82.31 161 CYS A O 1
ATOM 1306 N N . TYR A 1 162 ? -2.305 6.092 -1.724 1.00 87.69 162 TYR A N 1
ATOM 1307 C CA . TYR A 1 162 ? -2.465 4.836 -0.988 1.00 87.69 162 TYR A CA 1
ATOM 1308 C C . TYR A 1 162 ? -1.995 4.965 0.454 1.00 87.69 162 TYR A C 1
ATOM 1310 O O . TYR A 1 162 ? -2.703 4.486 1.333 1.00 87.69 162 TYR A O 1
ATOM 1318 N N . THR A 1 163 ? -0.852 5.615 0.705 1.00 87.19 163 THR A N 1
ATOM 1319 C CA . THR A 1 163 ? -0.368 5.826 2.076 1.00 87.19 163 THR A CA 1
ATOM 1320 C C . THR A 1 163 ? -1.435 6.510 2.921 1.00 87.19 163 THR A C 1
ATOM 1322 O O . THR A 1 163 ? -1.841 5.959 3.936 1.00 87.19 163 THR A O 1
ATOM 1325 N N . ILE A 1 164 ? -1.978 7.636 2.451 1.00 84.06 164 ILE A N 1
ATOM 1326 C CA . ILE A 1 164 ? -3.026 8.356 3.182 1.00 84.06 164 ILE A CA 1
ATOM 1327 C C . ILE A 1 164 ? -4.294 7.537 3.355 1.00 84.06 164 ILE A C 1
ATOM 1329 O O . ILE A 1 164 ? -4.840 7.492 4.454 1.00 84.06 164 ILE A O 1
ATOM 1333 N N . LEU A 1 165 ? -4.779 6.902 2.290 1.00 85.00 165 LEU A N 1
ATOM 1334 C CA . LEU A 1 165 ? -6.053 6.196 2.350 1.00 85.00 165 LEU A CA 1
ATOM 1335 C C . LEU A 1 165 ? -6.002 5.013 3.301 1.00 85.00 165 LEU A C 1
ATOM 1337 O O . LEU A 1 165 ? -6.910 4.848 4.110 1.00 85.00 165 LEU A O 1
ATOM 1341 N N . TYR A 1 166 ? -4.935 4.219 3.240 1.00 89.06 166 TYR A N 1
ATOM 1342 C CA . TYR A 1 166 ? -4.783 3.083 4.135 1.00 89.06 166 TYR A CA 1
ATOM 1343 C C . TYR A 1 166 ? -4.481 3.513 5.572 1.00 89.06 166 TYR A C 1
ATOM 1345 O O . TYR A 1 166 ? -5.016 2.899 6.490 1.00 89.06 166 TYR A O 1
ATOM 1353 N N . GLU A 1 167 ? -3.693 4.572 5.794 1.00 87.94 167 GLU A N 1
ATOM 1354 C CA . GLU A 1 167 ? -3.457 5.105 7.144 1.00 87.94 167 GLU A CA 1
ATOM 1355 C C . GLU A 1 167 ? -4.744 5.663 7.764 1.00 87.94 167 GLU A C 1
ATOM 1357 O O . GLU A 1 167 ? -5.048 5.368 8.920 1.00 87.94 167 GLU A O 1
ATOM 1362 N N . PHE A 1 168 ? -5.541 6.408 6.994 1.00 84.56 168 PHE A N 1
ATOM 1363 C CA . PHE A 1 168 ? -6.839 6.905 7.444 1.00 84.56 168 PHE A CA 1
ATOM 1364 C C . PHE A 1 168 ? -7.808 5.753 7.735 1.00 84.56 168 PHE A C 1
ATOM 1366 O O . PHE A 1 168 ? -8.395 5.703 8.812 1.00 84.56 168 PHE A O 1
ATOM 1373 N N . HIS A 1 169 ? -7.915 4.780 6.826 1.00 85.06 169 HIS A N 1
ATOM 1374 C CA . HIS A 1 169 ? -8.763 3.601 7.009 1.00 85.06 169 HIS A CA 1
ATOM 1375 C C . HIS A 1 169 ? -8.378 2.792 8.254 1.00 85.06 169 HIS A C 1
ATOM 1377 O O . HIS A 1 169 ? -9.239 2.456 9.066 1.00 85.06 169 HIS A O 1
ATOM 1383 N N . ALA A 1 170 ? -7.084 2.538 8.461 1.00 86.00 170 ALA A N 1
ATOM 1384 C CA . ALA A 1 170 ? -6.601 1.823 9.637 1.00 86.00 170 ALA A CA 1
ATOM 1385 C C . ALA A 1 170 ? -6.925 2.567 10.945 1.00 86.00 170 ALA A C 1
ATOM 1387 O O . ALA A 1 170 ? -7.315 1.930 11.920 1.00 86.00 170 ALA A O 1
ATOM 1388 N N . ARG A 1 171 ? -6.829 3.905 10.965 1.00 81.19 171 ARG A N 1
ATOM 1389 C CA . ARG A 1 171 ? -7.213 4.719 12.132 1.00 81.19 171 ARG A CA 1
ATOM 1390 C C . ARG A 1 171 ? -8.711 4.663 12.416 1.00 81.19 171 ARG A C 1
ATOM 1392 O O . ARG A 1 171 ? -9.084 4.470 13.567 1.00 81.19 171 ARG A O 1
ATOM 1399 N N . GLN A 1 172 ? -9.554 4.764 11.387 1.00 78.88 172 GLN A N 1
ATOM 1400 C CA . GLN A 1 172 ? -11.012 4.682 11.539 1.00 78.88 172 GLN A CA 1
ATOM 1401 C C . GLN A 1 172 ? -11.460 3.331 12.112 1.00 78.88 172 GLN A C 1
ATOM 1403 O O . GLN A 1 172 ? -12.330 3.283 12.979 1.00 78.88 172 GLN A O 1
ATOM 1408 N N . LEU A 1 173 ? -10.827 2.232 11.694 1.00 78.75 173 LEU A N 1
ATOM 1409 C CA . LEU A 1 173 ? -11.110 0.902 12.246 1.00 78.75 173 LEU A CA 1
ATOM 1410 C C . LEU A 1 173 ? -10.748 0.779 13.728 1.00 78.75 173 LEU A C 1
ATOM 1412 O O . LEU A 1 173 ? -11.411 0.046 14.455 1.00 78.75 173 LEU A O 1
ATOM 1416 N N . ILE A 1 174 ? -9.707 1.475 14.183 1.00 76.62 174 ILE A N 1
ATOM 1417 C CA . ILE A 1 174 ? -9.303 1.477 15.592 1.00 76.62 174 ILE A CA 1
ATOM 1418 C C . ILE A 1 174 ? -10.250 2.348 16.409 1.00 76.62 174 ILE A C 1
ATOM 1420 O O . ILE A 1 174 ? -10.816 1.875 17.393 1.00 76.62 174 ILE A O 1
ATOM 1424 N N . GLU A 1 175 ? -10.470 3.585 15.962 1.00 75.94 175 GLU A N 1
ATOM 1425 C CA . GLU A 1 175 ? -11.343 4.557 16.625 1.00 75.94 175 GLU A CA 1
ATOM 1426 C C . GLU A 1 175 ? -12.772 4.021 16.793 1.00 75.94 175 GLU A C 1
ATOM 1428 O O . GLU A 1 175 ? -13.455 4.297 17.781 1.00 75.94 175 GLU A O 1
ATOM 1433 N N . HIS A 1 176 ? -13.229 3.215 15.834 1.00 75.12 176 HIS A N 1
ATOM 1434 C CA . HIS A 1 176 ? -14.563 2.625 15.826 1.00 75.12 176 HIS A CA 1
ATOM 1435 C C . HIS A 1 176 ? -14.553 1.106 16.053 1.00 75.12 176 HIS A C 1
ATOM 1437 O O . HIS A 1 176 ? -15.562 0.443 15.827 1.00 75.12 176 HIS A O 1
ATOM 1443 N N . GLY A 1 177 ? -13.453 0.537 16.555 1.00 69.25 177 GLY A N 1
ATOM 1444 C CA . GLY A 1 177 ? -13.269 -0.911 16.709 1.00 69.25 177 GLY A CA 1
ATOM 1445 C C . GLY A 1 177 ? -14.337 -1.606 17.560 1.00 69.25 177 GLY A C 1
ATOM 1446 O O . GLY A 1 177 ? -14.727 -2.738 17.278 1.00 69.25 177 GLY A O 1
ATOM 1447 N N . GLN A 1 178 ? -14.878 -0.906 18.560 1.00 64.25 178 GLN A N 1
ATOM 1448 C CA . GLN A 1 178 ? -15.970 -1.397 19.413 1.00 64.25 178 GLN A CA 1
ATOM 1449 C C . GLN A 1 178 ? -17.276 -1.629 18.634 1.00 64.25 178 GLN A C 1
ATOM 1451 O O . GLN A 1 178 ? -18.061 -2.506 18.984 1.00 64.25 178 GLN A O 1
ATOM 1456 N N . VAL A 1 179 ? -17.504 -0.872 17.555 1.00 66.75 179 VAL A N 1
ATOM 1457 C CA . VAL A 1 179 ? -18.667 -1.040 16.673 1.00 66.75 179 VAL A CA 1
ATOM 1458 C C . VAL A 1 179 ? -18.610 -2.387 15.949 1.00 66.75 179 VAL A C 1
ATOM 1460 O O . VAL A 1 179 ? -19.630 -3.047 15.790 1.00 66.75 179 VAL A O 1
ATOM 1463 N N . PHE A 1 180 ? -17.416 -2.825 15.547 1.00 65.19 180 PHE A N 1
ATOM 1464 C CA . PHE A 1 180 ? -17.223 -4.085 14.823 1.00 65.19 180 PHE A CA 1
ATOM 1465 C C . PHE A 1 180 ? -17.330 -5.312 15.719 1.00 65.19 180 PHE A C 1
ATOM 1467 O O . PHE A 1 180 ? -17.800 -6.355 15.277 1.00 65.19 180 PHE A O 1
ATOM 1474 N N . GLN A 1 181 ? -16.963 -5.175 16.992 1.00 61.53 181 GLN A N 1
ATOM 1475 C CA . GLN A 1 181 ? -17.126 -6.246 17.975 1.00 61.53 181 GLN A CA 1
ATOM 1476 C C . GLN A 1 181 ? -18.586 -6.602 18.194 1.00 61.53 181 GLN A C 1
ATOM 1478 O O . GLN A 1 181 ? -18.926 -7.780 18.212 1.00 61.53 181 GLN A O 1
ATOM 1483 N N . TYR A 1 182 ? -19.440 -5.578 18.267 1.00 59.69 182 TYR A N 1
ATOM 1484 C CA . TYR A 1 182 ? -20.886 -5.742 18.358 1.00 59.69 182 TYR A CA 1
ATOM 1485 C C . TYR A 1 182 ? -21.455 -6.561 17.185 1.00 59.69 182 TYR A C 1
ATOM 1487 O O . TYR A 1 182 ? -22.371 -7.351 17.366 1.00 59.69 182 TYR A O 1
ATOM 1495 N N . ILE A 1 183 ? -20.889 -6.409 15.984 1.00 57.56 183 ILE A N 1
ATOM 1496 C CA . ILE A 1 183 ? -21.317 -7.151 14.788 1.00 57.56 183 ILE A CA 1
ATOM 1497 C C . ILE A 1 183 ? -20.770 -8.590 14.791 1.00 57.56 183 ILE A C 1
ATOM 1499 O O . ILE A 1 183 ? -21.374 -9.470 14.184 1.00 57.56 183 ILE A O 1
ATOM 1503 N N . SER A 1 184 ? -19.629 -8.836 15.444 1.00 54.78 184 SER A N 1
ATOM 1504 C CA . SER A 1 184 ? -18.928 -10.127 15.408 1.00 54.78 184 SER A CA 1
ATOM 1505 C C . SER A 1 184 ? -19.253 -11.092 16.555 1.00 54.78 184 SER A C 1
ATOM 1507 O O . SER A 1 184 ? -18.968 -12.280 16.419 1.00 54.78 184 SER A O 1
ATOM 1509 N N . ASP A 1 185 ? -19.796 -10.615 17.680 1.00 55.38 185 ASP A N 1
ATOM 1510 C CA . ASP A 1 185 ? -20.136 -11.475 18.819 1.00 55.38 185 ASP A CA 1
ATOM 1511 C C . ASP A 1 185 ? -21.547 -12.069 18.669 1.00 55.38 185 ASP A C 1
ATOM 1513 O O . ASP A 1 185 ? -22.541 -11.467 19.070 1.00 55.38 185 ASP A O 1
ATOM 1517 N N . ASP A 1 186 ? -21.626 -13.315 18.188 1.00 52.62 186 ASP A N 1
ATOM 1518 C CA . ASP A 1 186 ? -22.868 -14.116 18.144 1.00 52.62 186 ASP A CA 1
ATOM 1519 C C . ASP A 1 186 ? -23.519 -14.321 19.535 1.00 52.62 186 ASP A C 1
ATOM 1521 O O . ASP A 1 186 ? -24.678 -14.720 19.632 1.00 52.62 186 ASP A O 1
ATOM 1525 N N . ASN A 1 187 ? -22.779 -14.060 20.622 1.00 54.09 187 ASN A N 1
ATOM 1526 C CA . ASN A 1 187 ? -23.208 -14.264 22.011 1.00 54.09 187 ASN A CA 1
ATOM 1527 C C . ASN A 1 187 ? -23.443 -12.962 22.800 1.00 54.09 187 ASN A C 1
ATOM 1529 O O . ASN A 1 187 ? -23.789 -13.032 23.984 1.00 54.09 187 ASN A O 1
ATOM 1533 N N . ALA A 1 188 ? -23.238 -11.783 22.201 1.00 52.22 188 ALA A N 1
ATOM 1534 C CA . ALA A 1 188 ? -23.532 -10.523 22.874 1.00 52.22 188 ALA A CA 1
ATOM 1535 C C . ALA A 1 188 ? -25.052 -10.307 22.935 1.00 52.22 188 ALA A C 1
ATOM 1537 O O . ALA A 1 188 ? -25.780 -10.585 21.982 1.00 52.22 188 ALA A O 1
ATOM 1538 N N . ILE A 1 189 ? -25.541 -9.822 24.078 1.00 49.50 189 ILE A N 1
ATOM 1539 C CA . ILE A 1 189 ? -26.936 -9.404 24.244 1.00 49.50 189 ILE A CA 1
ATOM 1540 C C . ILE A 1 189 ? -27.258 -8.423 23.106 1.00 49.50 189 ILE A C 1
ATOM 1542 O O . ILE A 1 189 ? -26.568 -7.416 22.961 1.00 49.50 189 ILE A O 1
ATOM 1546 N N . GLN A 1 190 ? -28.266 -8.750 22.289 1.00 55.50 190 GLN A N 1
ATOM 1547 C CA . GLN A 1 190 ? -28.741 -7.935 21.164 1.00 55.50 190 GLN A CA 1
ATOM 1548 C C . GLN A 1 190 ? -29.360 -6.621 21.674 1.00 55.50 190 GLN A C 1
ATOM 1550 O O . GLN A 1 190 ? -30.579 -6.471 21.719 1.00 55.50 190 GLN A O 1
ATOM 1555 N N . GLU A 1 191 ? -28.536 -5.672 22.103 1.00 58.34 191 GLU A N 1
ATOM 1556 C CA . GLU A 1 191 ? -28.948 -4.278 22.248 1.00 58.34 191 GLU A CA 1
ATOM 1557 C C . GLU A 1 191 ? -28.849 -3.605 20.884 1.00 58.34 191 GLU A C 1
ATOM 1559 O O . GLU A 1 191 ? -27.790 -3.646 20.276 1.00 58.34 191 GLU A O 1
ATOM 1564 N N . GLU A 1 192 ? -29.927 -2.990 20.389 1.00 60.31 192 GLU A N 1
ATOM 1565 C CA . GLU A 1 192 ? -29.902 -2.327 19.081 1.00 60.31 192 GLU A CA 1
ATOM 1566 C C . GLU A 1 192 ? -28.690 -1.385 18.940 1.00 60.31 192 GLU A C 1
ATOM 1568 O O . GLU A 1 192 ? -28.387 -0.621 19.865 1.00 60.31 192 GLU A O 1
ATOM 1573 N N . PRO A 1 193 ? -27.991 -1.407 17.788 1.00 65.94 193 PRO A N 1
ATOM 1574 C CA . PRO A 1 193 ? -26.824 -0.568 17.590 1.00 65.94 193 PRO A CA 1
ATOM 1575 C C . PRO A 1 193 ? -27.207 0.906 17.735 1.00 65.94 193 PRO A C 1
ATOM 1577 O O . PRO A 1 193 ? -28.170 1.394 17.142 1.00 65.94 193 PRO A O 1
ATOM 1580 N N . THR A 1 194 ? -26.414 1.637 18.512 1.00 72.38 194 THR A N 1
ATOM 1581 C CA . THR A 1 194 ? -26.592 3.078 18.696 1.00 72.38 194 THR A CA 1
ATOM 1582 C C . THR A 1 194 ? -26.450 3.820 17.365 1.00 72.38 194 THR A C 1
ATOM 1584 O O . THR A 1 194 ? -25.713 3.401 16.469 1.00 72.38 194 THR A O 1
ATOM 1587 N N . THR A 1 195 ? -27.075 4.994 17.243 1.00 72.25 195 THR A N 1
ATOM 1588 C CA . THR A 1 195 ? -26.913 5.870 16.067 1.00 72.25 195 THR A CA 1
ATOM 1589 C C . THR A 1 195 ? -25.438 6.116 15.738 1.00 72.25 195 THR A C 1
ATOM 1591 O O . THR A 1 195 ? -25.044 6.060 14.577 1.00 72.25 195 THR A O 1
ATOM 1594 N N . LYS A 1 196 ? -24.598 6.304 16.765 1.00 72.31 196 LYS A N 1
ATOM 1595 C CA . LYS A 1 196 ? -23.151 6.495 16.606 1.00 72.31 196 LYS A CA 1
ATOM 1596 C C . LYS A 1 196 ? -22.473 5.270 15.980 1.00 72.31 196 LYS A C 1
ATOM 1598 O O . LYS A 1 196 ? -21.686 5.427 15.054 1.00 72.31 196 LYS A O 1
ATOM 1603 N N . GLN A 1 197 ? -22.809 4.062 16.438 1.00 70.50 197 GLN A N 1
ATOM 1604 C CA . GLN A 1 197 ? -22.319 2.802 15.862 1.00 70.50 197 GLN A CA 1
ATOM 1605 C C . GLN A 1 197 ? -22.742 2.648 14.391 1.00 70.50 197 GLN A C 1
ATOM 1607 O O . GLN A 1 197 ? -21.903 2.377 13.532 1.00 70.50 197 GLN A O 1
ATOM 1612 N N . CYS A 1 198 ? -24.014 2.895 14.072 1.00 70.75 198 CYS A N 1
ATOM 1613 C CA . CYS A 1 198 ? -24.525 2.828 12.698 1.00 70.75 198 CYS A CA 1
ATOM 1614 C C . CYS A 1 198 ? -23.835 3.827 11.752 1.00 70.75 198 CYS A C 1
ATOM 1616 O O . CYS A 1 198 ? -23.538 3.489 10.601 1.00 70.75 198 CYS A O 1
ATOM 1618 N N . LEU A 1 199 ? -23.551 5.042 12.229 1.00 70.44 199 LEU A N 1
ATOM 1619 C CA . LEU A 1 199 ? -22.835 6.067 11.466 1.00 70.44 199 LEU A CA 1
ATOM 1620 C C . LEU A 1 199 ? -21.376 5.670 11.215 1.00 70.44 199 LEU A C 1
ATOM 1622 O O . LEU A 1 199 ? -20.926 5.707 10.071 1.00 70.44 199 LEU A O 1
ATOM 1626 N N . SER A 1 200 ? -20.660 5.215 12.246 1.00 72.25 200 SER A N 1
ATOM 1627 C CA . SER A 1 200 ? -19.278 4.738 12.111 1.00 72.25 200 SER A CA 1
ATOM 1628 C C . SER A 1 200 ? -19.156 3.570 11.128 1.00 72.25 200 SER A C 1
ATOM 1630 O O . SER A 1 200 ? -18.282 3.586 10.260 1.00 72.25 200 SER A O 1
ATOM 1632 N N . LEU A 1 201 ? -20.063 2.588 11.202 1.00 71.38 201 LEU A N 1
ATOM 1633 C CA . LEU A 1 201 ? -20.093 1.467 10.260 1.00 71.38 201 LEU A CA 1
ATOM 1634 C C . LEU A 1 201 ? -20.355 1.947 8.826 1.00 71.38 201 LEU A C 1
ATOM 1636 O O . LEU A 1 201 ? -19.674 1.529 7.889 1.00 71.38 201 LEU A O 1
ATOM 1640 N N . SER A 1 202 ? -21.315 2.859 8.658 1.00 67.81 202 SER A N 1
ATOM 1641 C CA . SER A 1 202 ? -21.624 3.447 7.354 1.00 67.81 202 SER A CA 1
ATOM 1642 C C . SER A 1 202 ? -20.407 4.165 6.769 1.00 67.81 202 SER A C 1
ATOM 1644 O O . SER A 1 202 ? -20.087 3.955 5.603 1.00 67.81 202 SER A O 1
ATOM 1646 N N . ASN A 1 203 ? -19.681 4.949 7.567 1.00 71.06 203 ASN A N 1
ATOM 1647 C CA . ASN A 1 203 ? -18.489 5.669 7.114 1.00 71.06 203 ASN A CA 1
ATOM 1648 C C . ASN A 1 203 ? -17.379 4.727 6.641 1.00 71.06 203 ASN A C 1
ATOM 1650 O O . ASN A 1 203 ? -16.768 4.980 5.602 1.00 71.06 203 ASN A O 1
ATOM 1654 N N . ILE A 1 204 ? -17.161 3.615 7.343 1.00 74.69 204 ILE A N 1
ATOM 1655 C CA . ILE A 1 204 ? -16.134 2.635 6.970 1.00 74.69 204 ILE A CA 1
ATOM 1656 C C . ILE A 1 204 ? -16.514 1.907 5.678 1.00 74.69 204 ILE A C 1
ATOM 1658 O O . ILE A 1 204 ? -15.709 1.876 4.753 1.00 74.69 204 ILE A O 1
ATOM 1662 N N . ILE A 1 205 ? -17.769 1.468 5.528 1.00 71.62 205 ILE A N 1
ATOM 1663 C CA . ILE A 1 205 ? -18.267 0.881 4.268 1.00 71.62 205 ILE A CA 1
ATOM 1664 C C . ILE A 1 205 ? -18.117 1.865 3.095 1.00 71.62 205 ILE A C 1
ATOM 1666 O O . ILE A 1 205 ? -17.804 1.483 1.963 1.00 71.62 205 ILE A O 1
ATOM 1670 N N . LEU A 1 206 ? -18.390 3.151 3.329 1.00 70.38 206 LEU A N 1
ATOM 1671 C CA . LEU A 1 206 ? -18.273 4.187 2.304 1.00 70.38 206 LEU A CA 1
ATOM 1672 C C . LEU A 1 206 ? -16.803 4.429 1.923 1.00 70.38 206 LEU A C 1
ATOM 1674 O O . LEU A 1 206 ? -16.514 4.586 0.734 1.00 70.38 206 LEU A O 1
ATOM 1678 N N . LEU A 1 207 ? -15.889 4.402 2.897 1.00 76.69 207 LEU A N 1
ATOM 1679 C CA . LEU A 1 207 ? -14.446 4.500 2.683 1.00 76.69 207 LEU A CA 1
ATOM 1680 C C . LEU A 1 207 ? -13.892 3.286 1.924 1.00 76.69 207 LEU A C 1
ATOM 1682 O O . LEU A 1 207 ? -13.135 3.468 0.974 1.00 76.69 207 LEU A O 1
ATOM 1686 N N . GLU A 1 208 ? -14.323 2.069 2.252 1.00 74.75 208 GLU A N 1
ATOM 1687 C CA . GLU A 1 208 ? -13.949 0.850 1.523 1.00 74.75 208 GLU A CA 1
ATOM 1688 C C . GLU A 1 208 ? -14.373 0.919 0.053 1.00 74.75 208 GLU A C 1
ATOM 1690 O O . GLU A 1 208 ? -13.547 0.777 -0.850 1.00 74.75 208 GLU A O 1
ATOM 1695 N N . LYS A 1 209 ? -15.644 1.254 -0.209 1.00 71.75 209 LYS A N 1
ATOM 1696 C CA . LYS A 1 209 ? -16.152 1.443 -1.580 1.00 71.75 209 LYS A CA 1
ATOM 1697 C C . LYS A 1 209 ? -15.376 2.514 -2.338 1.00 71.75 209 LYS A C 1
ATOM 1699 O O . LYS A 1 209 ? -15.160 2.400 -3.546 1.00 71.75 209 LYS A O 1
ATOM 1704 N N . PHE A 1 210 ? -14.983 3.576 -1.642 1.00 75.25 210 PHE A N 1
ATOM 1705 C CA . PHE A 1 210 ? -14.168 4.629 -2.219 1.00 75.25 210 PHE A CA 1
ATOM 1706 C C . PHE A 1 210 ? -12.763 4.126 -2.591 1.00 75.25 210 PHE A C 1
ATOM 1708 O O . PHE A 1 210 ? -12.297 4.366 -3.709 1.00 75.25 210 PHE A O 1
ATOM 1715 N N . MET A 1 211 ? -12.109 3.391 -1.692 1.00 80.06 211 MET A N 1
ATOM 1716 C CA . MET A 1 211 ? -10.792 2.799 -1.923 1.00 80.06 211 MET A CA 1
ATOM 1717 C C . MET A 1 211 ? -10.810 1.775 -3.061 1.00 80.06 211 MET A C 1
ATOM 1719 O O . MET A 1 211 ? -9.883 1.762 -3.871 1.00 80.06 211 MET A O 1
ATOM 1723 N N . ASP A 1 212 ? -11.875 0.984 -3.192 1.00 77.94 212 ASP A N 1
ATOM 1724 C CA . ASP A 1 212 ? -12.059 0.054 -4.309 1.00 77.94 212 ASP A CA 1
ATOM 1725 C C . ASP A 1 212 ? -12.153 0.781 -5.653 1.00 77.94 212 ASP A C 1
ATOM 1727 O O . ASP A 1 212 ? -11.472 0.416 -6.615 1.00 77.94 212 ASP A O 1
ATOM 1731 N N . MET A 1 213 ? -12.946 1.856 -5.724 1.00 73.19 213 MET A N 1
ATOM 1732 C CA . MET A 1 213 ? -13.024 2.689 -6.928 1.00 73.19 213 MET A CA 1
ATOM 1733 C C . MET A 1 213 ? -11.666 3.305 -7.281 1.00 73.19 213 MET A C 1
ATOM 1735 O O . MET A 1 213 ? -11.273 3.339 -8.451 1.00 73.19 213 MET A O 1
ATOM 1739 N N . PHE A 1 214 ? -10.939 3.790 -6.273 1.00 78.94 214 PHE A N 1
ATOM 1740 C CA . PHE A 1 214 ? -9.601 4.340 -6.451 1.00 78.94 214 PHE A CA 1
ATOM 1741 C C . PHE A 1 214 ? -8.623 3.286 -6.982 1.00 78.94 214 PHE A C 1
ATOM 1743 O O . PHE A 1 214 ? -7.901 3.536 -7.950 1.00 78.94 214 PHE A O 1
ATOM 1750 N N . HIS A 1 215 ? -8.652 2.087 -6.399 1.00 81.06 215 HIS A N 1
ATOM 1751 C CA . HIS A 1 215 ? -7.836 0.955 -6.814 1.00 81.06 215 HIS A CA 1
ATOM 1752 C C . HIS A 1 215 ? -8.088 0.580 -8.275 1.00 81.06 215 HIS A C 1
ATOM 1754 O O . HIS A 1 215 ? -7.145 0.505 -9.062 1.00 81.06 215 HIS A O 1
ATOM 1760 N N . GLN A 1 216 ? -9.356 0.412 -8.657 1.00 79.88 216 GLN A N 1
ATOM 1761 C CA . GLN A 1 216 ? -9.740 0.096 -10.034 1.00 79.88 216 GLN A CA 1
ATOM 1762 C C . GLN A 1 216 ? -9.210 1.139 -11.020 1.00 79.88 216 GLN A C 1
ATOM 1764 O O . GLN A 1 216 ? -8.688 0.777 -12.073 1.00 79.88 216 GLN A O 1
ATOM 1769 N N . LYS A 1 217 ? -9.278 2.428 -10.665 1.00 76.75 217 LYS A N 1
ATOM 1770 C CA . LYS A 1 217 ? -8.770 3.499 -11.524 1.00 76.75 217 LYS A CA 1
ATOM 1771 C C . LYS A 1 217 ? -7.244 3.513 -11.618 1.00 76.75 217 LYS A C 1
ATOM 1773 O O . LYS A 1 217 ? -6.715 3.710 -12.704 1.00 76.75 217 LYS A O 1
ATOM 1778 N N . ILE A 1 218 ? -6.514 3.288 -10.527 1.00 77.69 218 ILE A N 1
ATOM 1779 C CA . ILE A 1 218 ? -5.046 3.207 -10.592 1.00 77.69 218 ILE A CA 1
ATOM 1780 C C . ILE A 1 218 ? -4.592 1.999 -11.417 1.00 77.69 218 ILE A C 1
ATOM 1782 O O . ILE A 1 218 ? -3.548 2.056 -12.064 1.00 77.69 218 ILE A O 1
ATOM 1786 N N . MET A 1 219 ? -5.348 0.904 -11.427 1.00 82.06 219 MET A N 1
ATOM 1787 C CA . MET A 1 219 ? -4.958 -0.301 -12.160 1.00 82.06 219 MET A CA 1
ATOM 1788 C C . MET A 1 219 ? -5.089 -0.187 -13.685 1.00 82.06 219 MET A C 1
ATOM 1790 O O . MET A 1 219 ? -4.651 -1.092 -14.387 1.00 82.06 219 MET A O 1
ATOM 1794 N N . THR A 1 220 ? -5.584 0.932 -14.228 1.00 76.25 220 THR A N 1
ATOM 1795 C CA . THR A 1 220 ? -5.612 1.166 -15.684 1.00 76.25 220 THR A CA 1
ATOM 1796 C C . THR A 1 220 ? -4.257 1.576 -16.274 1.00 76.25 220 THR A C 1
ATOM 1798 O O . THR A 1 220 ? -4.144 1.731 -17.485 1.00 76.25 220 THR A O 1
ATOM 1801 N N . GLY A 1 221 ? -3.217 1.761 -15.450 1.00 63.84 221 GLY A N 1
ATOM 1802 C CA . GLY A 1 221 ? -1.855 2.063 -15.914 1.00 63.84 221 GLY A CA 1
ATOM 1803 C C . GLY A 1 221 ? -1.553 3.547 -16.139 1.00 63.84 221 GLY A C 1
ATOM 1804 O O . GLY A 1 221 ? -0.385 3.942 -16.133 1.00 63.84 221 GLY A O 1
ATOM 1805 N N . ASP A 1 222 ? -2.574 4.400 -16.215 1.00 63.06 222 ASP A N 1
ATOM 1806 C CA . ASP A 1 222 ? -2.384 5.836 -16.414 1.00 63.06 222 ASP A CA 1
ATOM 1807 C C . ASP A 1 222 ? -1.863 6.525 -15.150 1.00 63.06 222 ASP A C 1
ATOM 1809 O O . ASP A 1 222 ? -2.373 6.340 -14.041 1.00 63.06 222 ASP A O 1
ATOM 1813 N N . ALA A 1 223 ? -0.833 7.355 -15.318 1.00 52.75 223 ALA A N 1
ATOM 1814 C CA . ALA A 1 223 ? -0.346 8.239 -14.267 1.00 52.75 223 ALA A CA 1
ATOM 1815 C C . ALA A 1 223 ? -1.273 9.459 -14.168 1.00 52.75 223 ALA A C 1
ATOM 1817 O O . ALA A 1 223 ? -0.977 10.533 -14.695 1.00 52.75 223 ALA A O 1
ATOM 1818 N N . SER A 1 224 ? -2.417 9.290 -13.505 1.00 60.56 224 SER A N 1
ATOM 1819 C CA . SER A 1 224 ? -3.250 10.428 -13.114 1.00 60.56 224 SER A CA 1
ATOM 1820 C C . SER A 1 224 ? -2.539 11.198 -11.997 1.00 60.56 224 SER A C 1
ATOM 1822 O O . SER A 1 224 ? -2.105 10.606 -11.011 1.00 60.56 224 SER A O 1
ATOM 1824 N N . THR A 1 225 ? -2.401 12.516 -12.141 1.00 59.09 225 THR A N 1
ATOM 1825 C CA . THR A 1 225 ? -2.168 13.398 -10.989 1.00 59.09 225 THR A CA 1
ATOM 1826 C C . THR A 1 225 ? -3.454 13.430 -10.185 1.00 59.09 225 THR A C 1
ATOM 1828 O O . THR A 1 225 ? -4.484 13.868 -10.694 1.00 59.09 225 THR A O 1
ATOM 1831 N N . TYR A 1 226 ? -3.407 12.945 -8.952 1.00 65.50 226 TYR A N 1
ATOM 1832 C CA . TYR A 1 226 ? -4.515 13.074 -8.019 1.00 65.50 226 TYR A CA 1
ATOM 1833 C C . TYR A 1 226 ? -4.312 14.379 -7.252 1.00 65.50 226 TYR A C 1
ATOM 1835 O O . TYR A 1 226 ? -3.184 14.722 -6.930 1.00 65.50 226 TYR A O 1
ATOM 1843 N N . ASN A 1 227 ? -5.355 15.165 -6.984 1.00 65.94 227 ASN A N 1
ATOM 1844 C CA . ASN A 1 227 ? -5.179 16.376 -6.177 1.00 65.94 227 ASN A CA 1
ATOM 1845 C C . ASN A 1 227 ? -5.103 16.000 -4.674 1.00 65.94 227 ASN A C 1
ATOM 1847 O O . ASN A 1 227 ? -6.071 15.912 -3.923 1.00 65.94 227 ASN A O 1
ATOM 1851 N N . PHE A 1 228 ? -3.891 15.702 -4.241 1.00 63.03 228 PHE A N 1
ATOM 1852 C CA . PHE A 1 228 ? -3.635 15.163 -2.917 1.00 63.03 228 PHE A CA 1
ATOM 1853 C C . PHE A 1 228 ? -4.164 16.045 -1.778 1.00 63.03 228 PHE A C 1
ATOM 1855 O O . PHE A 1 228 ? -4.818 15.536 -0.871 1.00 63.03 228 PHE A O 1
ATOM 1862 N N . GLN A 1 229 ? -3.990 17.368 -1.873 1.00 65.69 229 GLN A N 1
ATOM 1863 C CA . GLN A 1 229 ? -4.516 18.300 -0.875 1.00 65.69 229 GLN A CA 1
ATOM 1864 C C . GLN A 1 229 ? -6.039 18.208 -0.762 1.00 65.69 229 GLN A C 1
ATOM 1866 O O . GLN A 1 229 ? -6.555 18.116 0.337 1.00 65.69 229 GLN A O 1
ATOM 1871 N N . LYS A 1 230 ? -6.771 18.129 -1.878 1.00 65.50 230 LYS A N 1
ATOM 1872 C CA . LYS A 1 230 ? -8.229 17.947 -1.837 1.00 65.50 230 LYS A CA 1
ATOM 1873 C C . LYS A 1 230 ? -8.646 16.593 -1.266 1.00 65.50 230 LYS A C 1
ATOM 1875 O O . LYS A 1 230 ? -9.704 16.515 -0.647 1.00 65.50 230 LYS A O 1
ATOM 1880 N N . LEU A 1 231 ? -7.863 15.534 -1.493 1.00 67.31 231 LEU A N 1
ATOM 1881 C CA . LEU A 1 231 ? -8.104 14.228 -0.873 1.00 67.31 231 LEU A CA 1
ATOM 1882 C C . LEU A 1 231 ? -7.956 14.337 0.648 1.00 67.31 231 LEU A C 1
ATOM 1884 O O . LEU A 1 231 ? -8.868 13.939 1.363 1.00 67.31 231 LEU A O 1
ATOM 1888 N N . ILE A 1 232 ? -6.860 14.941 1.116 1.00 65.88 232 ILE A N 1
ATOM 1889 C CA . ILE A 1 232 ? -6.634 15.258 2.531 1.00 65.88 232 ILE A CA 1
ATOM 1890 C C . ILE A 1 232 ? -7.774 16.108 3.079 1.00 65.88 232 ILE A C 1
ATOM 1892 O O . ILE A 1 232 ? -8.386 15.719 4.062 1.00 65.88 232 ILE A O 1
ATOM 1896 N N . ASP A 1 233 ? -8.098 17.226 2.435 1.00 65.25 233 ASP A N 1
ATOM 1897 C CA . ASP A 1 233 ? -9.143 18.149 2.873 1.00 65.25 233 ASP A CA 1
ATOM 1898 C C . ASP A 1 233 ? -10.495 17.440 2.982 1.00 65.25 233 ASP A C 1
ATOM 1900 O O . ASP A 1 233 ? -11.270 17.751 3.874 1.00 65.25 233 ASP A O 1
ATOM 1904 N N . SER A 1 234 ? -10.779 16.473 2.106 1.00 65.25 234 SER A N 1
ATOM 1905 C CA . SER A 1 234 ? -12.024 15.690 2.148 1.00 65.25 234 SER A CA 1
ATOM 1906 C C . SER A 1 234 ? -12.046 14.639 3.257 1.00 65.25 234 SER A C 1
ATOM 1908 O O . SER A 1 234 ? -13.124 14.226 3.676 1.00 65.25 234 SER A O 1
ATOM 1910 N N . LEU A 1 235 ? -10.874 14.166 3.688 1.00 66.12 235 LEU A N 1
ATOM 1911 C CA . LEU A 1 235 ? -10.729 13.226 4.801 1.00 66.12 235 LEU A CA 1
ATOM 1912 C C . LEU A 1 235 ? -10.653 13.959 6.154 1.00 66.12 235 LEU A C 1
ATOM 1914 O O . LEU A 1 235 ? -11.153 13.436 7.142 1.00 66.12 235 LEU A O 1
ATOM 1918 N N . ILE A 1 236 ? -10.044 15.154 6.195 1.00 59.66 236 ILE A N 1
ATOM 1919 C CA . ILE A 1 236 ? -9.816 15.968 7.402 1.00 59.66 236 ILE A CA 1
ATOM 1920 C C . ILE A 1 236 ? -10.993 16.898 7.712 1.00 59.66 236 ILE A C 1
ATOM 1922 O O . ILE A 1 236 ? -11.361 17.004 8.876 1.00 59.66 236 ILE A O 1
ATOM 1926 N N . ASN A 1 237 ? -11.593 17.576 6.722 1.00 58.41 237 ASN A N 1
ATOM 1927 C CA . ASN A 1 237 ? -12.730 18.473 6.964 1.00 58.41 237 ASN A CA 1
ATOM 1928 C C . ASN A 1 237 ? -14.020 17.660 7.160 1.00 58.41 237 ASN A C 1
ATOM 1930 O O . ASN A 1 237 ? -14.825 17.527 6.243 1.00 58.41 237 ASN A O 1
ATOM 1934 N N . GLU A 1 238 ? -14.142 17.062 8.344 1.00 56.75 238 GLU A N 1
ATOM 1935 C CA . GLU A 1 238 ? -15.300 16.966 9.250 1.00 56.75 238 GLU A CA 1
ATOM 1936 C C . GLU A 1 238 ? -16.754 16.965 8.710 1.00 56.75 238 GLU A C 1
ATOM 1938 O O . GLU A 1 238 ? -17.680 17.219 9.474 1.00 56.75 238 GLU A O 1
ATOM 1943 N N . GLU A 1 239 ? -17.045 16.581 7.465 1.00 43.91 239 GLU A N 1
ATOM 1944 C CA . GLU A 1 239 ? -18.435 16.313 7.034 1.00 43.91 239 GLU A CA 1
ATOM 1945 C C . GLU A 1 239 ? -19.033 15.044 7.693 1.00 43.91 239 GLU A C 1
ATOM 1947 O O . GLU A 1 239 ? -20.210 14.750 7.495 1.00 43.91 239 GLU A O 1
ATOM 1952 N N . TYR A 1 240 ? -18.261 14.307 8.507 1.00 43.25 240 TYR A N 1
ATOM 1953 C CA . TYR A 1 240 ? -18.709 13.105 9.239 1.00 43.25 240 TYR A CA 1
ATOM 1954 C C . TYR A 1 240 ? -18.805 13.282 10.760 1.00 43.25 240 TYR A C 1
ATOM 1956 O O . TYR A 1 240 ? -19.329 12.396 11.429 1.00 43.25 240 TYR A O 1
ATOM 1964 N N . LEU A 1 241 ? -18.304 14.395 11.312 1.00 36.88 241 LEU A N 1
ATOM 1965 C CA . LEU A 1 241 ? -18.380 14.698 12.752 1.00 36.88 241 LEU A CA 1
ATOM 1966 C C . LEU A 1 241 ? -19.583 15.588 13.108 1.00 36.88 241 LEU A C 1
ATOM 1968 O O . LEU A 1 241 ? -19.885 15.787 14.285 1.00 36.88 241 LEU A O 1
ATOM 1972 N N . HIS A 1 242 ? -20.292 16.101 12.100 1.00 34.09 242 HIS A N 1
ATOM 1973 C CA . HIS A 1 242 ? -21.408 17.029 12.260 1.00 34.09 242 HIS A CA 1
ATOM 1974 C C . HIS A 1 242 ? -22.658 16.582 11.492 1.00 34.09 242 HIS A C 1
ATOM 1976 O O . HIS A 1 242 ? -23.159 17.325 10.650 1.00 34.09 242 HIS A O 1
ATOM 1982 N N . LEU A 1 243 ? -23.170 15.385 11.793 1.00 36.09 243 LEU A N 1
ATOM 1983 C CA . LEU A 1 243 ? -24.570 15.001 11.560 1.00 36.09 243 LEU A CA 1
ATOM 1984 C C . LEU A 1 243 ? -25.073 14.130 12.714 1.00 36.09 243 LEU A C 1
ATOM 1986 O O . LEU A 1 243 ? -24.476 13.055 12.942 1.00 36.09 243 LEU A O 1
#

Radius of gyration: 20.01 Å; Cα contacts (8 Å, |Δi|>4): 213; chains: 1; bounding box: 54×33×56 Å